Protein AF-A0A7D9H8S3-F1 (afdb_monomer)

Sequence (346 aa):
LPGAVDYIIEIYDLIRKESEGKLSDLFTSFMNLKKEDKLKVKNNVFNSENYNEGPDPILTKKIFEKIRKQNKKVKITILTYGYESKETKIELKFLSKVFSQIKLLPKHFECLLSKVRLSIKNIRIQEKLILKYMVKYGKLSRNEVINSFIGNEANLKWLDKFISDKQNSINKYRIDILKAQKKILLEQQQINLSVVELKEINRKLLIGEYKAHKAKKEMIEANLRLVISIAKKYTNRGLQFLDLIQEGNIGLMKAVDKFEYRRGYKFSTYATWWIRQAITRSIADQARTIRIPVHMIETINRLKRLSRKMLQERGIEPTPEELSNRLEISENKIRKIMKIAKEPIS

Foldseek 3Di:
DPCLLVVLLVLVVVLVVDPPRDLVQWFAAFPDDDPVRVVVVVVVVPDPDDPPPGYDPVVVVVLNVVLVVLVVVLVVCCVVPNCVDPVSVVSVVVSCVSVNRTHTDPVSVVVVVVLLVVLLVLLVVLVVVLLCLCCVQVVDDSVVCVVQCVVCLLPLCSVVVVVVVDDPRSVVCNVVNSVSSPSNNVSCVVRVHDPVVSVVVVVVVVVVVVVLVVVLVVVLVVCLVLLLVLLVVVPPLQDDSVVLSVLLSVLQSVLSVPDDCVVVDDSSVSSSVSSCVSSLVCSQQPSAPDHDDPVLVVVVVVLVVVQVVVCVVPVDGDDLVRSCVVVVHDSVVSVVSVVVPDGDDD

InterPro domains:
  IPR000943 RNA polymerase sigma-70 [PR00046] (243-256)
  IPR000943 RNA polymerase sigma-70 [PR00046] (267-275)
  IPR000943 RNA polymerase sigma-70 [PS00715] (243-256)
  IPR007624 RNA polymerase sigma-70 region 3 [PF04539] (298-346)
  IPR007627 RNA polymerase sigma-70 region 2 [PF04542] (219-289)
  IPR007631 RNA polymerase sigma factor 70, non-essential domain [PF04546] (2-184)
  IPR013324 RNA polymerase sigma factor, region 3/4-like [SSF88659] (290-346)
  IPR013325 RNA polymerase sigma factor, region 2 [SSF88946] (2-286)
  IPR014284 RNA polymerase sigma-70-like domain [TIGR02937] (215-309)
  IPR036388 Winged helix-like DNA-binding domain superfamily [G3DSA:1.10.10.10] (292-343)
  IPR050239 Sigma-70 factor family, RNA polymerase initiation factors [PTHR30603] (156-346)

Nearest PDB structures (foldseek):
  7mkd-assembly1_L  TM=9.256E-01  e=3.454E-23  Escherichia coli
  4xsy-assembly1_F  TM=9.175E-01  e=7.172E-23  Escherichia coli K-12
  7mki-assembly1_L  TM=9.445E-01  e=2.094E-22  Escherichia coli
  7mke-assembly1_L  TM=9.434E-01  e=3.945E-22  Escherichia coli
  7mkj-assembly1_L  TM=9.414E-01  e=3.408E-22  Escherichia coli

Secondary structure (DSSP, 8-state):
-TTHHHHHHHHHHHHHHSTT--GGGTEEEETT--HHHHHHHHHT---TT-TT--S-HHHHHHHHHHHHHHHHHHHHHHHHH-TTSHHHHHHHHHHHHHHTTEEE-HHHHHHHHHHHHHHHHHHHHHHHHHHIIIIIIT---HHHHHHHHTT-TT-TTHHHHHHHHS-GGGGGGHHHHHHHHHHHHHHHHHHTS-HHHHHHHHHHHHHHHHHHHHHHHHHHHHTHHHHHHHHGGGTTSSS-HHHHHHHHHHHHHHHHHH--GGG---HHHHHHHHHHHHHHHHHHHHSSSS---HHHHHHHHHHHHHHHHHHHHHSSPPPHHHHHHHHTS-HHHHHHHHHHHSPPP-

pLDDT: mean 86.97, std 13.34, range [28.11, 98.56]

Organism: NCBI:txid91844

Mean predicted aligned error: 9.15 Å

Solvent-accessible surface area (backbone atoms only — not comparable to full-atom values): 19475 Å² total; per-residue (Å²): 116,71,66,51,63,55,55,53,51,52,51,52,51,48,34,70,69,41,95,82,45,53,64,55,76,56,26,71,48,68,55,84,64,53,74,71,62,47,51,63,56,52,73,72,62,84,61,94,84,64,99,72,77,56,55,60,66,68,63,48,50,56,52,52,52,52,48,49,57,44,50,52,52,39,53,52,36,31,72,75,61,34,72,86,32,70,68,30,51,52,45,45,52,52,40,49,60,61,56,65,25,56,42,59,32,66,70,61,51,50,56,58,47,47,56,56,54,48,51,52,51,54,40,51,52,33,51,52,51,42,49,43,49,42,32,72,71,36,67,43,60,63,67,63,54,50,70,67,39,64,96,34,64,56,44,79,64,48,61,56,63,54,44,76,77,47,70,79,66,41,62,84,50,43,68,60,42,51,52,33,29,50,53,35,35,52,53,28,62,76,53,70,43,55,72,67,58,52,51,50,51,49,51,52,48,51,53,51,52,50,52,52,52,50,54,50,49,54,56,49,64,76,44,48,66,59,34,50,65,55,35,66,80,56,54,88,56,62,49,57,66,67,56,36,34,52,37,11,47,55,14,38,52,55,30,63,76,68,63,61,70,91,76,70,63,61,62,69,69,60,29,49,54,35,20,52,51,33,32,56,48,47,43,48,62,59,32,46,98,72,72,52,60,60,71,57,53,52,50,52,50,52,50,55,51,49,44,53,51,45,23,71,76,66,75,45,83,67,52,59,60,61,54,16,72,76,66,78,41,60,39,74,56,48,55,51,49,58,61,68,69,57,76,86,81,134

Structure (mmCIF, N/CA/C/O backbone):
data_AF-A0A7D9H8S3-F1
#
_entry.id   AF-A0A7D9H8S3-F1
#
loop_
_atom_site.group_PDB
_atom_site.id
_atom_site.type_symbol
_atom_site.label_atom_id
_atom_site.label_alt_id
_atom_site.label_comp_id
_atom_site.label_asym_id
_atom_site.label_entity_id
_atom_site.label_seq_id
_atom_site.pdbx_PDB_ins_code
_atom_site.Cartn_x
_atom_site.Cartn_y
_atom_site.Cartn_z
_atom_site.occupancy
_atom_site.B_iso_or_equiv
_atom_site.auth_seq_id
_atom_site.auth_comp_id
_atom_site.auth_asym_id
_atom_site.auth_atom_id
_atom_site.pdbx_PDB_model_num
ATOM 1 N N . LEU A 1 1 ? -17.947 3.102 9.541 1.00 77.69 1 LEU A N 1
ATOM 2 C CA . LEU A 1 1 ? -17.199 4.270 10.045 1.00 77.69 1 LEU A CA 1
ATOM 3 C C . LEU A 1 1 ? -18.068 5.500 9.862 1.00 77.69 1 LEU A C 1
ATOM 5 O O . LEU A 1 1 ? -18.361 5.822 8.711 1.00 77.69 1 LEU A O 1
ATOM 9 N N . PRO A 1 2 ? -18.541 6.124 10.951 1.00 76.88 2 PRO A N 1
ATOM 10 C CA . PRO A 1 2 ? -19.245 7.403 10.882 1.00 76.88 2 PRO A CA 1
ATOM 11 C C . PRO A 1 2 ? -18.399 8.466 10.169 1.00 76.88 2 PRO A C 1
ATOM 13 O O . PRO A 1 2 ? -17.171 8.406 10.200 1.00 76.88 2 PRO A O 1
ATOM 16 N N . GLY A 1 3 ? -19.047 9.377 9.443 1.00 81.56 3 GLY A N 1
ATOM 17 C CA . GLY A 1 3 ? -18.384 10.454 8.694 1.00 81.56 3 GLY A CA 1
ATOM 18 C C . GLY A 1 3 ? -17.572 10.022 7.462 1.00 81.56 3 GLY A C 1
ATOM 19 O O . GLY A 1 3 ? -17.220 10.864 6.645 1.00 81.56 3 GLY A O 1
ATOM 20 N N . ALA A 1 4 ? -17.303 8.725 7.262 1.00 87.00 4 ALA A N 1
ATOM 21 C CA . ALA A 1 4 ? -16.536 8.255 6.103 1.00 87.00 4 ALA A CA 1
ATOM 22 C C . ALA A 1 4 ? -17.262 8.504 4.774 1.00 87.00 4 ALA A C 1
ATOM 24 O O . ALA A 1 4 ? -16.646 8.878 3.781 1.00 87.00 4 ALA A O 1
ATOM 25 N N . VAL A 1 5 ? -18.581 8.302 4.768 1.00 90.31 5 VAL A N 1
ATOM 26 C CA . VAL A 1 5 ? -19.427 8.561 3.598 1.00 90.31 5 VAL A CA 1
ATOM 27 C C . VAL A 1 5 ? -19.529 10.061 3.333 1.00 90.31 5 VAL A C 1
ATOM 29 O O . VAL A 1 5 ? -19.425 10.469 2.182 1.00 90.31 5 VAL A O 1
ATOM 32 N N . ASP A 1 6 ? -19.678 10.871 4.384 1.00 90.44 6 ASP A N 1
ATOM 33 C CA . ASP A 1 6 ? -19.742 12.332 4.275 1.00 90.44 6 ASP A CA 1
ATOM 34 C C . ASP A 1 6 ? -18.457 12.904 3.674 1.00 90.44 6 ASP A C 1
ATOM 36 O O . ASP A 1 6 ? -18.526 13.600 2.671 1.00 90.44 6 ASP A O 1
ATOM 40 N N . TYR A 1 7 ? -17.293 12.488 4.179 1.00 90.88 7 TYR A N 1
ATOM 41 C CA . TYR A 1 7 ? -15.989 12.877 3.635 1.00 90.88 7 TYR A CA 1
ATOM 42 C C . TYR A 1 7 ? -15.866 12.607 2.125 1.00 90.88 7 TYR A C 1
ATOM 44 O O . TYR A 1 7 ? -15.398 13.453 1.368 1.00 90.88 7 TYR A O 1
ATOM 52 N N . ILE A 1 8 ? -16.314 11.437 1.659 1.00 92.62 8 ILE A N 1
ATOM 53 C CA . ILE A 1 8 ? -16.265 11.093 0.229 1.00 92.62 8 ILE A CA 1
ATOM 54 C C . ILE A 1 8 ? -17.285 11.893 -0.593 1.00 92.62 8 ILE A C 1
ATOM 56 O O . ILE A 1 8 ? -16.991 12.257 -1.731 1.00 92.62 8 ILE A O 1
ATOM 60 N N . ILE A 1 9 ? -18.466 12.184 -0.041 1.00 92.12 9 ILE A N 1
ATOM 61 C CA . ILE A 1 9 ? -19.466 13.050 -0.686 1.00 92.12 9 ILE A CA 1
ATOM 62 C C . ILE A 1 9 ? -18.942 14.487 -0.803 1.00 92.12 9 ILE A C 1
ATOM 64 O O . ILE A 1 9 ? -19.114 15.100 -1.852 1.00 92.12 9 ILE A O 1
ATOM 68 N N . GLU A 1 10 ? -18.296 15.007 0.240 1.00 91.44 10 GLU A N 1
ATOM 69 C CA . GLU A 1 10 ? -17.711 16.351 0.269 1.00 91.44 10 GLU A CA 1
ATOM 70 C C . GLU A 1 10 ? -16.599 16.497 -0.769 1.00 91.44 10 GLU A C 1
ATOM 72 O O . GLU A 1 10 ? -16.617 17.443 -1.551 1.00 91.44 10 GLU A O 1
ATOM 77 N N . ILE A 1 11 ? -15.680 15.528 -0.852 1.00 89.38 11 ILE A N 1
ATOM 78 C CA . ILE A 1 11 ? -14.640 15.537 -1.891 1.00 89.38 11 ILE A CA 1
ATOM 79 C C . ILE A 1 11 ? -15.256 15.459 -3.286 1.00 89.38 11 ILE A C 1
ATOM 81 O O . ILE A 1 11 ? -14.824 16.170 -4.188 1.00 89.38 11 ILE A O 1
ATOM 85 N N . TYR A 1 12 ? -16.276 14.620 -3.475 1.00 90.88 12 TYR A N 1
ATOM 86 C CA . TYR A 1 12 ? -16.983 14.557 -4.750 1.00 90.88 12 TYR A CA 1
ATOM 87 C C . TYR A 1 12 ? -17.606 15.909 -5.129 1.00 90.88 12 TYR A C 1
ATOM 89 O O . TYR A 1 12 ? -17.515 16.315 -6.285 1.00 90.88 12 TYR A O 1
ATOM 97 N N . ASP A 1 13 ? -18.202 16.622 -4.171 1.00 90.06 13 ASP A N 1
ATOM 98 C CA . ASP A 1 13 ? -18.755 17.959 -4.402 1.00 90.06 13 ASP A CA 1
ATOM 99 C C . ASP A 1 13 ? -17.680 18.996 -4.724 1.00 90.06 13 ASP A C 1
ATOM 101 O O . ASP A 1 13 ? -17.897 19.820 -5.610 1.00 90.06 13 ASP A O 1
ATOM 105 N N . LEU A 1 14 ? -16.528 18.947 -4.050 1.00 88.69 14 LEU A N 1
ATOM 106 C CA . LEU A 1 14 ? -15.390 19.822 -4.343 1.00 88.69 14 LEU A CA 1
ATOM 107 C C . LEU A 1 14 ? -14.886 19.608 -5.773 1.00 88.69 14 LEU A C 1
ATOM 109 O O . LEU A 1 14 ? -14.836 20.559 -6.546 1.00 88.69 14 LEU A O 1
ATOM 113 N N . ILE A 1 15 ? -14.659 18.351 -6.165 1.00 87.31 15 ILE A N 1
ATOM 114 C CA . ILE A 1 15 ? -14.219 17.984 -7.520 1.00 87.31 15 ILE A CA 1
ATOM 115 C C . ILE A 1 15 ? -15.214 18.458 -8.588 1.00 87.31 15 ILE A C 1
ATOM 117 O O . ILE A 1 15 ? -14.808 18.810 -9.687 1.00 87.31 15 ILE A O 1
ATOM 121 N N . ARG A 1 16 ? -16.523 18.472 -8.297 1.00 83.62 16 ARG A N 1
ATOM 122 C CA . ARG A 1 16 ? -17.529 18.979 -9.247 1.00 83.62 16 ARG A CA 1
ATOM 123 C C . ARG A 1 16 ? -17.611 20.501 -9.319 1.00 83.62 16 ARG A C 1
ATOM 125 O O . ARG A 1 16 ? -18.134 21.001 -10.311 1.00 83.62 16 ARG A O 1
ATOM 132 N N . LYS A 1 17 ? -17.210 21.209 -8.262 1.00 84.19 17 LYS A N 1
ATOM 133 C CA . LYS A 1 17 ? -17.206 22.677 -8.210 1.00 84.19 17 LYS A CA 1
ATOM 134 C C . LYS A 1 17 ? -15.948 23.261 -8.843 1.00 84.19 17 LYS A C 1
ATOM 136 O O . LYS A 1 17 ? -16.022 24.324 -9.447 1.00 84.19 17 LYS A O 1
ATOM 141 N N . GLU A 1 18 ? -14.817 22.583 -8.692 1.00 81.44 18 GLU A N 1
ATOM 142 C CA . GLU A 1 18 ? -13.555 22.974 -9.311 1.00 81.44 18 GLU A CA 1
ATOM 143 C C . GLU A 1 18 ? -13.599 22.716 -10.821 1.00 81.44 18 GLU A C 1
ATOM 145 O O . GLU A 1 18 ? -13.927 21.619 -11.268 1.00 81.44 18 GLU A O 1
ATOM 150 N N . SER A 1 19 ? -13.230 23.720 -11.620 1.00 63.47 19 SER A N 1
ATOM 151 C CA . SER A 1 19 ? -13.166 23.612 -13.084 1.00 63.47 19 SER A CA 1
ATOM 152 C C . SER A 1 19 ? -12.146 22.574 -13.568 1.00 63.47 19 SER A C 1
ATOM 154 O O . SER A 1 19 ? -12.291 22.038 -14.663 1.00 63.47 19 SER A O 1
ATOM 156 N N . GLU A 1 20 ? -11.133 22.271 -12.750 1.00 69.50 20 GLU A N 1
ATOM 157 C CA . GLU A 1 20 ? -10.049 21.328 -13.060 1.00 69.50 20 GLU A CA 1
ATOM 158 C C . GLU A 1 20 ? -10.167 19.978 -12.329 1.00 69.50 20 GLU A C 1
ATOM 160 O O . GLU A 1 20 ? -9.341 19.086 -12.541 1.00 69.50 20 GLU A O 1
ATOM 165 N N . GLY A 1 21 ? -11.184 19.796 -11.479 1.00 72.88 21 GLY A N 1
ATOM 166 C CA . GLY A 1 21 ? -11.331 18.597 -10.658 1.00 72.88 21 GLY A CA 1
ATOM 167 C C . GLY A 1 21 ? -11.584 17.341 -11.499 1.00 72.88 21 GLY A C 1
ATOM 168 O O . GLY A 1 21 ? -12.565 17.255 -12.243 1.00 72.88 21 GLY A O 1
ATOM 169 N N . LYS A 1 22 ? -10.742 16.308 -11.348 1.00 82.69 22 LYS A N 1
ATOM 170 C CA . LYS A 1 22 ? -10.915 15.031 -12.060 1.00 82.69 22 LYS A CA 1
ATOM 171 C C . LYS A 1 22 ? -11.505 13.963 -11.146 1.00 82.69 22 LYS A C 1
ATOM 173 O O . LYS A 1 22 ? -10.992 13.673 -10.071 1.00 82.69 22 LYS A O 1
ATOM 178 N N . LEU A 1 23 ? -12.546 13.268 -11.615 1.00 83.19 23 LEU A N 1
ATOM 179 C CA . LEU A 1 23 ? -13.142 12.134 -10.883 1.00 83.19 23 LEU A CA 1
ATOM 180 C C . LEU A 1 23 ? -12.134 11.003 -10.600 1.00 83.19 23 LEU A C 1
ATOM 182 O O . LEU A 1 23 ? -12.286 10.277 -9.614 1.00 83.19 23 LEU A O 1
ATOM 186 N N . SER A 1 24 ? -11.093 10.883 -11.431 1.00 82.69 24 SER A N 1
ATOM 187 C CA . SER A 1 24 ? -9.969 9.958 -11.242 1.00 82.69 24 SER A CA 1
ATOM 188 C C . SER A 1 24 ? -9.181 10.202 -9.957 1.00 82.69 24 SER A C 1
ATOM 190 O O . SER A 1 24 ? -8.523 9.281 -9.475 1.00 82.69 24 SER A O 1
ATOM 192 N N . ASP A 1 25 ? -9.256 11.407 -9.390 1.00 84.75 25 ASP A N 1
ATOM 193 C CA . ASP A 1 25 ? -8.544 11.756 -8.162 1.00 84.75 25 ASP A CA 1
ATOM 194 C C . ASP A 1 25 ? -9.227 11.146 -6.930 1.00 84.75 25 ASP A C 1
ATOM 196 O O . ASP A 1 25 ? -8.576 10.904 -5.916 1.00 84.75 25 ASP A O 1
ATOM 200 N N . LEU A 1 26 ? -10.519 10.810 -7.038 1.00 84.50 26 LEU A N 1
ATOM 201 C CA . LEU A 1 26 ? -11.313 10.229 -5.955 1.00 84.50 26 LEU A CA 1
ATOM 202 C C . LEU A 1 26 ? -11.370 8.697 -6.010 1.00 84.50 26 LEU A C 1
ATOM 204 O O . LEU A 1 26 ? -11.174 8.015 -4.996 1.00 84.50 26 LEU A O 1
ATOM 208 N N . PHE A 1 27 ? -11.670 8.127 -7.178 1.00 84.19 27 PHE A N 1
ATOM 209 C CA . PHE A 1 27 ? -11.833 6.681 -7.336 1.00 84.19 27 PHE A CA 1
ATOM 210 C C . PHE A 1 27 ? -11.470 6.203 -8.746 1.00 84.19 27 PHE A C 1
ATOM 212 O O . PHE A 1 27 ? -11.482 6.960 -9.710 1.00 84.19 27 PHE A O 1
ATOM 219 N N . THR A 1 28 ? -11.149 4.912 -8.866 1.00 79.62 28 THR A N 1
ATOM 220 C CA . THR A 1 28 ? -10.695 4.322 -10.141 1.00 79.62 28 THR A CA 1
ATOM 221 C C . THR A 1 28 ? -11.821 3.691 -10.955 1.00 79.62 28 THR A C 1
ATOM 223 O O . THR A 1 28 ? -11.791 3.716 -12.177 1.00 79.62 28 THR A O 1
ATOM 226 N N . SER A 1 29 ? -12.786 3.047 -10.296 1.00 79.44 29 SER A N 1
ATOM 227 C CA . SER A 1 29 ? -13.882 2.318 -10.950 1.00 79.44 29 SER A CA 1
ATOM 228 C C . SER A 1 29 ? -14.971 1.936 -9.943 1.00 79.44 29 SER A C 1
ATOM 230 O O . SER A 1 29 ? -14.797 2.094 -8.730 1.00 79.44 29 SER A O 1
ATOM 232 N N . PHE A 1 30 ? -16.084 1.394 -10.442 1.00 80.75 30 PHE A N 1
ATOM 233 C CA . PHE A 1 30 ? -17.122 0.790 -9.611 1.00 80.75 30 PHE A CA 1
ATOM 234 C C . PHE A 1 30 ? -17.029 -0.745 -9.616 1.00 80.75 30 PHE A C 1
ATOM 236 O O . PHE A 1 30 ? -16.923 -1.386 -10.663 1.00 80.75 30 PHE A O 1
ATOM 243 N N . MET A 1 31 ? -17.106 -1.350 -8.434 1.00 69.12 31 MET A N 1
ATOM 244 C CA . MET A 1 31 ? -17.186 -2.791 -8.224 1.00 69.12 31 MET A CA 1
ATOM 245 C C . MET A 1 31 ? -18.594 -3.299 -8.566 1.00 69.12 31 MET A C 1
ATOM 247 O O . MET A 1 31 ? -19.593 -2.715 -8.155 1.00 69.12 31 MET A O 1
ATOM 251 N N . ASN A 1 32 ? -18.676 -4.439 -9.260 1.00 57.81 32 ASN A N 1
ATOM 252 C CA . ASN A 1 32 ? -19.931 -5.150 -9.548 1.00 57.81 32 ASN A CA 1
ATOM 253 C C . ASN A 1 32 ? -21.005 -4.328 -10.288 1.00 57.81 32 ASN A C 1
ATOM 255 O O . ASN A 1 32 ? -22.185 -4.390 -9.944 1.00 57.81 32 ASN A O 1
ATOM 259 N N . LEU A 1 33 ? -20.622 -3.618 -11.352 1.00 59.47 33 LEU A N 1
ATOM 260 C CA . LEU A 1 33 ? -21.591 -3.127 -12.337 1.00 59.47 33 LEU A CA 1
ATOM 261 C C . LEU A 1 33 ? -22.403 -4.307 -12.907 1.00 59.47 33 LEU A C 1
ATOM 263 O O . LEU A 1 33 ? -21.831 -5.366 -13.211 1.00 59.47 33 LEU A O 1
ATOM 267 N N . LYS A 1 34 ? -23.730 -4.148 -13.030 1.00 56.31 34 LYS A N 1
ATOM 268 C CA . LYS A 1 34 ? -24.587 -5.144 -13.698 1.00 56.31 34 LYS A CA 1
ATOM 269 C C . LYS A 1 34 ? -24.092 -5.347 -15.141 1.00 56.31 34 LYS A C 1
ATOM 271 O O . LYS A 1 34 ? -23.438 -4.470 -15.701 1.00 56.31 34 LYS A O 1
ATOM 276 N N . LYS A 1 35 ? -24.356 -6.515 -15.750 1.00 47.09 35 LYS A N 1
ATOM 277 C CA . LYS A 1 35 ? -23.881 -6.841 -17.118 1.00 47.09 35 LYS A CA 1
ATOM 278 C C . LYS A 1 35 ? -24.259 -5.763 -18.152 1.00 47.09 35 LYS A C 1
ATOM 280 O O . LYS A 1 35 ? -23.437 -5.456 -19.006 1.00 47.09 35 LYS A O 1
ATOM 285 N N . GLU A 1 36 ? -25.436 -5.154 -18.020 1.00 45.69 36 GLU A N 1
ATOM 286 C CA . GLU A 1 36 ? -25.918 -4.055 -18.875 1.00 45.69 36 GLU A CA 1
ATOM 287 C C . GLU A 1 36 ? -25.077 -2.775 -18.734 1.00 45.69 36 GLU A C 1
ATOM 289 O O . GLU A 1 36 ? -24.678 -2.181 -19.733 1.00 45.69 36 GLU A O 1
ATOM 294 N N . ASP A 1 37 ? -24.710 -2.398 -17.506 1.00 47.00 37 ASP A N 1
ATOM 295 C CA . ASP A 1 37 ? -23.848 -1.237 -17.245 1.00 47.00 37 ASP A CA 1
ATOM 296 C C . ASP A 1 37 ? -22.410 -1.473 -17.750 1.00 47.00 37 ASP A C 1
ATOM 298 O O . ASP A 1 37 ? -21.723 -0.541 -18.159 1.00 47.00 37 ASP A O 1
ATOM 302 N N . LYS A 1 38 ? -21.949 -2.734 -17.783 1.00 49.19 38 LYS A N 1
ATOM 303 C CA . LYS A 1 38 ? -20.635 -3.107 -18.342 1.00 49.19 38 LYS A CA 1
ATOM 304 C C . LYS A 1 38 ? -20.569 -3.007 -19.867 1.00 49.19 38 LYS A C 1
ATOM 306 O O . LYS A 1 38 ? -19.488 -2.747 -20.387 1.00 49.19 38 LYS A O 1
ATOM 311 N N . LEU A 1 39 ? -21.677 -3.243 -20.574 1.00 45.16 39 LEU A N 1
ATOM 312 C CA . LEU A 1 39 ? -21.741 -3.146 -22.039 1.00 45.16 39 LEU A CA 1
ATOM 313 C C . LEU A 1 39 ? -21.609 -1.692 -22.508 1.00 45.16 39 LEU A C 1
ATOM 315 O O . LEU A 1 39 ? -20.858 -1.428 -23.441 1.00 45.16 39 LEU A O 1
ATOM 319 N N . LYS A 1 40 ? -22.226 -0.741 -21.793 1.00 46.81 40 LYS A N 1
ATOM 320 C CA . LYS A 1 40 ? -22.054 0.698 -22.063 1.00 46.81 40 LYS A CA 1
ATOM 321 C C . LYS A 1 40 ? -20.615 1.168 -21.843 1.00 46.81 40 LYS A C 1
ATOM 323 O O . LYS A 1 40 ? -20.088 1.901 -22.666 1.00 46.81 40 LYS A O 1
ATOM 328 N N . VAL A 1 41 ? -19.958 0.680 -20.787 1.00 47.22 41 VAL A N 1
ATOM 329 C CA . VAL A 1 41 ? -18.539 0.981 -20.531 1.00 47.22 41 VAL A CA 1
ATOM 330 C C . VAL A 1 41 ? -17.632 0.342 -21.588 1.00 47.22 41 VAL A C 1
ATOM 332 O O . VAL A 1 41 ? -16.688 0.977 -22.030 1.00 47.22 41 VAL A O 1
ATOM 335 N N . LYS A 1 42 ? -17.910 -0.891 -22.039 1.00 40.59 42 LYS A N 1
ATOM 336 C CA . LYS A 1 42 ? -17.096 -1.575 -23.062 1.00 40.59 42 LYS A CA 1
ATOM 337 C C . LYS A 1 42 ? -17.151 -0.919 -24.442 1.00 40.59 42 LYS A C 1
ATOM 339 O O . LYS A 1 42 ? -16.137 -0.944 -25.131 1.00 40.59 42 LYS A O 1
ATOM 344 N N . ASN A 1 43 ? -18.286 -0.344 -24.836 1.00 37.28 43 ASN A N 1
ATOM 345 C CA . ASN A 1 43 ? -18.421 0.280 -26.156 1.00 37.28 43 ASN A CA 1
ATOM 346 C C . ASN A 1 43 ? -17.568 1.553 -26.313 1.00 37.28 43 ASN A C 1
ATOM 348 O O . ASN A 1 43 ? -17.234 1.902 -27.437 1.00 37.28 43 ASN A O 1
ATOM 352 N N . ASN A 1 44 ? -17.128 2.171 -25.210 1.00 39.16 44 ASN A N 1
ATOM 353 C CA . ASN A 1 44 ? -16.175 3.288 -25.232 1.00 39.16 44 ASN A CA 1
ATOM 354 C C . ASN A 1 44 ? -14.698 2.842 -25.144 1.00 39.16 44 ASN A C 1
ATOM 356 O O . ASN A 1 44 ? -13.803 3.664 -25.264 1.00 39.16 44 ASN A O 1
ATOM 360 N N . VAL A 1 45 ? -14.411 1.549 -24.938 1.00 38.72 45 VAL A N 1
ATOM 361 C CA . VAL A 1 45 ? -13.047 1.040 -24.651 1.00 38.72 45 VAL A CA 1
ATOM 362 C C . VAL A 1 45 ? -12.283 0.616 -25.919 1.00 38.72 45 VAL A C 1
ATOM 364 O O . VAL A 1 45 ? -11.097 0.295 -25.853 1.00 38.72 45 VAL A O 1
ATOM 367 N N . PHE A 1 46 ? -12.916 0.653 -27.094 1.00 29.42 46 PHE A N 1
ATOM 368 C CA . PHE A 1 46 ? -12.247 0.418 -28.378 1.00 29.42 46 PHE A CA 1
ATOM 369 C C . PHE A 1 46 ? -11.604 1.702 -28.914 1.00 29.42 46 PHE A C 1
ATOM 371 O O . PHE A 1 46 ? -11.993 2.201 -29.957 1.00 29.42 46 PHE A O 1
ATOM 378 N N . ASN A 1 47 ? -10.620 2.238 -28.194 1.00 28.58 47 ASN A N 1
ATOM 379 C CA . ASN A 1 47 ? -9.534 3.014 -28.789 1.00 28.58 47 ASN A CA 1
ATOM 380 C C . ASN A 1 47 ? -8.311 2.923 -27.874 1.00 28.58 47 ASN A C 1
ATOM 382 O O . ASN A 1 47 ? -8.213 3.525 -26.804 1.00 28.58 47 ASN A O 1
ATOM 386 N N . SER A 1 48 ? -7.384 2.071 -28.295 1.00 42.91 48 SER A N 1
ATOM 387 C CA . SER A 1 48 ? -6.063 1.909 -27.715 1.00 42.91 48 SER A CA 1
ATOM 388 C C . SER A 1 48 ? -5.251 3.183 -27.933 1.00 42.91 48 SER A C 1
ATOM 390 O O . SER A 1 48 ? -4.751 3.364 -29.032 1.00 42.91 48 SER A O 1
ATOM 392 N N . GLU A 1 49 ? -5.148 4.035 -26.904 1.00 32.59 49 GLU A N 1
ATOM 393 C CA . GLU A 1 49 ? -3.956 4.857 -26.586 1.00 32.59 49 GLU A CA 1
ATOM 394 C C . GLU A 1 49 ? -4.118 5.768 -25.351 1.00 32.59 49 GLU A C 1
ATOM 396 O O . GLU A 1 49 ? -3.117 6.227 -24.808 1.00 32.59 49 GLU A O 1
ATOM 401 N N . ASN A 1 50 ? -5.321 5.935 -24.787 1.00 28.11 50 ASN A N 1
ATOM 402 C CA . ASN A 1 50 ? -5.530 6.787 -23.608 1.00 28.11 50 ASN A CA 1
ATOM 403 C C . ASN A 1 50 ? -6.026 6.004 -22.381 1.00 28.11 50 ASN A C 1
ATOM 405 O O . ASN A 1 50 ? -7.220 5.846 -22.158 1.00 28.11 50 ASN A O 1
ATOM 409 N N . TYR A 1 51 ? -5.114 5.603 -21.490 1.00 36.31 51 TYR A N 1
ATOM 410 C 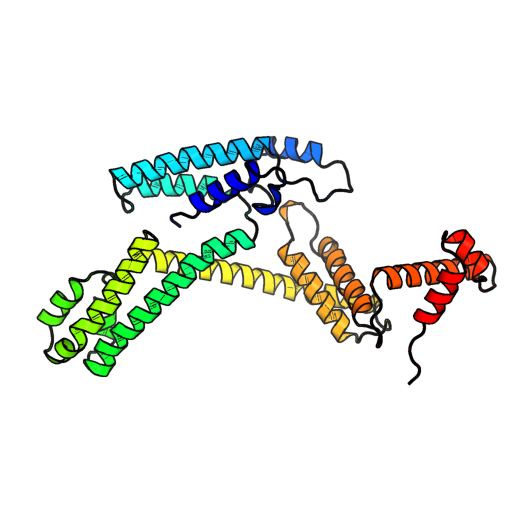CA . TYR A 1 51 ? -5.437 5.127 -20.127 1.00 36.31 51 TYR A CA 1
ATOM 411 C C . TYR A 1 51 ? -5.952 6.252 -19.189 1.00 36.31 51 TYR A C 1
ATOM 413 O O . TYR A 1 51 ? -5.792 6.165 -17.973 1.00 36.31 51 TYR A O 1
ATOM 421 N N . ASN A 1 52 ? -6.555 7.310 -19.745 1.00 37.66 52 ASN A N 1
ATOM 422 C CA . ASN A 1 52 ? -6.961 8.536 -19.048 1.00 37.66 52 ASN A CA 1
ATOM 423 C C . ASN A 1 52 ? -8.463 8.850 -19.157 1.00 37.66 52 ASN A C 1
ATOM 425 O O . ASN A 1 52 ? -8.877 9.953 -18.807 1.00 37.66 52 ASN A O 1
ATOM 429 N N . GLU A 1 53 ? -9.302 7.909 -19.586 1.00 48.06 53 GLU A N 1
ATOM 430 C CA . GLU A 1 53 ? -10.747 8.080 -19.428 1.00 48.06 53 GLU A CA 1
ATOM 431 C C . GLU A 1 53 ? -11.141 7.679 -18.005 1.00 48.06 53 GLU A C 1
ATOM 433 O O . GLU A 1 53 ? -11.189 6.503 -17.635 1.00 48.06 53 GLU A O 1
ATOM 438 N N . GLY A 1 54 ? -11.325 8.697 -17.163 1.00 59.56 54 GLY A N 1
ATOM 439 C CA . GLY A 1 54 ? -11.812 8.545 -15.798 1.00 59.56 54 GLY A CA 1
ATOM 440 C C . GLY A 1 54 ? -13.225 7.943 -15.730 1.00 59.56 54 GLY A C 1
ATOM 441 O O . GLY A 1 54 ? -13.840 7.624 -16.746 1.00 59.56 54 GLY A O 1
ATOM 442 N N . PRO A 1 55 ? -13.774 7.773 -14.519 1.00 70.62 55 PRO A N 1
ATOM 443 C CA . PRO A 1 55 ? -15.107 7.205 -14.333 1.00 70.62 55 PRO A CA 1
ATOM 444 C C . PRO A 1 55 ? -16.189 7.969 -15.112 1.00 70.62 55 PRO A C 1
ATOM 446 O O . PRO A 1 55 ? -16.215 9.197 -15.054 1.00 70.62 55 PRO A O 1
ATOM 449 N N . ASP A 1 56 ? -17.121 7.253 -15.761 1.00 78.00 56 ASP A N 1
ATOM 450 C CA . ASP A 1 56 ? -18.247 7.856 -16.498 1.00 78.00 56 ASP A CA 1
ATOM 451 C C . ASP A 1 56 ? -19.005 8.871 -15.607 1.00 78.00 56 ASP A C 1
ATOM 453 O O . ASP A 1 56 ? -19.591 8.472 -14.585 1.00 78.00 56 ASP A O 1
ATOM 457 N N . PRO A 1 57 ? -19.018 10.174 -15.958 1.00 80.25 57 PRO A N 1
ATOM 458 C CA . PRO A 1 57 ? -19.625 11.222 -15.141 1.00 80.25 57 PRO A CA 1
ATOM 459 C C . PRO A 1 57 ? -21.125 11.036 -14.881 1.00 80.25 57 PRO A C 1
ATOM 461 O O . PRO A 1 57 ? -21.608 11.405 -13.802 1.00 80.25 57 PRO A O 1
ATOM 464 N N . ILE A 1 58 ? -21.872 10.467 -15.836 1.00 83.56 58 ILE A N 1
ATOM 465 C CA . ILE A 1 58 ? -23.333 10.309 -15.743 1.00 83.56 58 ILE A CA 1
ATOM 466 C C . ILE A 1 58 ? -23.664 9.194 -14.753 1.00 83.56 58 ILE A C 1
ATOM 468 O O . ILE A 1 58 ? -24.427 9.389 -13.799 1.00 83.56 58 ILE A O 1
ATOM 472 N N . LEU A 1 59 ? -23.040 8.030 -14.944 1.00 83.44 59 LEU A N 1
ATOM 473 C CA . LEU A 1 59 ? -23.178 6.894 -14.040 1.00 83.44 59 LEU A CA 1
ATOM 474 C C . LEU A 1 59 ? -22.716 7.255 -12.623 1.00 83.44 59 LEU A C 1
ATOM 476 O O . LEU A 1 59 ? -23.394 6.934 -11.643 1.00 83.44 59 LEU A O 1
ATOM 480 N N . THR A 1 60 ? -21.601 7.980 -12.519 1.00 85.50 60 THR A N 1
ATOM 481 C CA . THR A 1 60 ? -21.057 8.452 -11.243 1.00 85.50 60 THR A CA 1
ATOM 482 C C . THR A 1 60 ? -22.066 9.323 -10.504 1.00 85.50 60 THR A C 1
ATOM 484 O O . THR A 1 60 ? -22.358 9.056 -9.338 1.00 85.50 60 THR A O 1
ATOM 487 N N . LYS A 1 61 ? -22.670 10.310 -11.179 1.00 87.62 61 LYS A N 1
ATOM 488 C CA . LYS A 1 61 ? -23.700 11.172 -10.578 1.00 87.62 61 LYS A CA 1
ATOM 489 C C . LYS A 1 61 ? -24.860 10.352 -10.005 1.00 87.62 61 LYS A C 1
ATOM 491 O O . LYS A 1 61 ? -25.220 10.534 -8.844 1.00 87.62 61 LYS A O 1
ATOM 496 N N . LYS A 1 62 ? -25.378 9.384 -10.768 1.00 88.88 62 LYS A N 1
ATOM 497 C CA . LYS A 1 62 ? -26.485 8.510 -10.339 1.00 88.88 62 LYS A CA 1
ATOM 498 C C . LYS A 1 62 ? -26.144 7.696 -9.083 1.00 88.88 62 LYS A C 1
ATOM 500 O O . LYS A 1 62 ? -26.976 7.556 -8.183 1.00 88.88 62 LYS A O 1
ATOM 505 N N . ILE A 1 63 ? -24.928 7.154 -9.004 1.00 88.00 63 ILE A N 1
ATOM 506 C CA . ILE A 1 63 ? -24.474 6.372 -7.844 1.00 88.00 63 ILE A CA 1
ATOM 507 C C . ILE A 1 63 ? -24.310 7.274 -6.616 1.00 88.00 63 ILE A C 1
ATOM 509 O O . ILE A 1 63 ? -24.816 6.939 -5.543 1.00 88.00 63 ILE A O 1
ATOM 513 N N . PHE A 1 64 ? -23.668 8.434 -6.763 1.00 90.44 64 PHE A N 1
ATOM 514 C CA . PHE A 1 64 ? -23.484 9.378 -5.660 1.00 90.44 64 PHE A CA 1
ATOM 515 C C . PHE A 1 64 ? -24.815 9.946 -5.151 1.00 90.44 64 PHE A C 1
ATOM 517 O O . PHE A 1 64 ? -24.997 10.073 -3.942 1.00 90.44 64 PHE A O 1
ATOM 524 N N . GLU A 1 65 ? -25.797 10.196 -6.020 1.00 91.69 65 GLU A N 1
ATOM 525 C CA . GLU A 1 65 ? -27.155 10.568 -5.603 1.00 91.69 65 GLU A CA 1
ATOM 526 C C . GLU A 1 65 ? -27.836 9.466 -4.785 1.00 91.69 65 GLU A C 1
ATOM 528 O O . GLU A 1 65 ? -28.468 9.746 -3.762 1.00 91.69 65 GLU A O 1
ATOM 533 N N . LYS A 1 66 ? -27.676 8.199 -5.186 1.00 91.75 66 LYS A N 1
ATOM 534 C CA . LYS A 1 66 ? -28.182 7.057 -4.414 1.00 91.75 66 LYS A CA 1
ATOM 535 C C . LYS A 1 66 ? -27.530 6.986 -3.032 1.00 91.75 66 LYS A C 1
ATOM 537 O O . LYS A 1 66 ? -28.233 6.786 -2.042 1.00 91.75 66 LYS A O 1
ATOM 542 N N . ILE A 1 67 ? -26.213 7.189 -2.957 1.00 92.94 67 ILE A N 1
ATOM 543 C CA . ILE A 1 67 ? -25.472 7.233 -1.688 1.00 92.94 67 ILE A CA 1
ATOM 544 C C . ILE A 1 67 ? -25.972 8.390 -0.822 1.00 92.94 67 ILE A C 1
ATOM 546 O O . ILE A 1 67 ? -26.259 8.169 0.349 1.00 92.94 67 ILE A O 1
ATOM 550 N N . ARG A 1 68 ? -26.163 9.592 -1.382 1.00 93.62 68 ARG A N 1
ATOM 551 C CA . ARG A 1 68 ? -26.712 10.748 -0.651 1.00 93.62 68 ARG A CA 1
ATOM 552 C C . ARG A 1 68 ? -28.084 10.456 -0.067 1.00 93.62 68 ARG A C 1
ATOM 554 O O . ARG A 1 68 ? -28.299 10.707 1.115 1.00 93.62 68 ARG A O 1
ATOM 561 N N . LYS A 1 69 ? -29.008 9.926 -0.876 1.00 93.88 69 LYS A N 1
ATOM 562 C CA . LYS A 1 69 ? -30.365 9.579 -0.424 1.00 93.88 69 LYS A CA 1
ATOM 563 C C . LYS A 1 69 ? -30.311 8.593 0.741 1.00 93.88 69 LYS A C 1
ATOM 565 O O . LYS A 1 69 ? -30.963 8.818 1.756 1.00 93.88 69 LYS A O 1
ATOM 570 N N . GLN A 1 70 ? -29.488 7.553 0.625 1.00 93.25 70 GLN A N 1
ATOM 571 C CA . GLN A 1 70 ? -29.330 6.558 1.681 1.00 93.25 70 GLN A CA 1
ATOM 572 C C . GLN A 1 70 ? -28.651 7.134 2.936 1.00 93.25 70 GLN A C 1
ATOM 574 O O . GLN A 1 70 ? -29.080 6.856 4.049 1.00 93.25 70 GLN A O 1
ATOM 579 N N . ASN A 1 71 ? -27.634 7.982 2.773 1.00 93.38 71 ASN A N 1
ATOM 580 C CA . ASN A 1 71 ? -26.931 8.621 3.884 1.00 93.38 71 ASN A CA 1
ATOM 581 C C . ASN A 1 71 ? -27.848 9.582 4.661 1.00 93.38 71 ASN A C 1
ATOM 583 O O . ASN A 1 71 ? -27.811 9.612 5.886 1.00 93.38 71 ASN A O 1
ATOM 587 N N . LYS A 1 72 ? -28.737 10.314 3.971 1.00 93.06 72 LYS A N 1
ATOM 588 C CA . LYS A 1 72 ? -29.767 11.142 4.623 1.00 93.06 72 LYS A CA 1
ATOM 589 C C . LYS A 1 72 ? -30.718 10.302 5.479 1.00 93.06 72 LYS A C 1
ATOM 591 O O . LYS A 1 72 ? -30.967 10.676 6.619 1.00 93.06 72 LYS A O 1
ATOM 596 N N . LYS A 1 73 ? -31.197 9.161 4.964 1.00 92.12 73 LYS A N 1
ATOM 597 C CA . LYS A 1 73 ? -32.041 8.229 5.736 1.00 92.12 73 LYS A CA 1
ATOM 598 C C . LYS A 1 73 ? -31.335 7.748 6.999 1.00 92.12 73 LYS A C 1
ATOM 600 O O . LYS A 1 73 ? -31.905 7.851 8.075 1.00 92.12 73 LYS A O 1
ATOM 605 N N . VAL A 1 74 ? -30.076 7.324 6.871 1.00 90.19 74 VAL A N 1
ATOM 606 C CA . VAL A 1 74 ? -29.252 6.889 8.008 1.00 90.19 74 VAL A CA 1
ATOM 607 C C . VAL A 1 74 ? -29.094 7.997 9.055 1.00 90.19 74 VAL A C 1
ATOM 609 O O . VAL A 1 74 ? -29.208 7.728 10.247 1.00 90.19 74 VAL A O 1
ATOM 612 N N . LYS A 1 75 ? -28.863 9.250 8.642 1.00 89.88 75 LYS A N 1
ATOM 613 C CA . LYS A 1 75 ? -28.773 10.382 9.580 1.00 89.88 75 LYS A CA 1
ATOM 614 C C . LYS A 1 75 ? -30.083 10.604 10.336 1.00 89.88 75 LYS A C 1
ATOM 616 O O . LYS A 1 75 ? -30.046 10.778 11.547 1.00 89.88 75 LYS A O 1
ATOM 621 N N . ILE A 1 76 ? -31.222 10.548 9.643 1.00 91.06 76 ILE A N 1
ATOM 622 C CA . ILE A 1 76 ? -32.547 10.677 10.268 1.00 91.06 76 ILE A CA 1
ATOM 623 C C . ILE A 1 76 ? -32.775 9.543 11.274 1.00 91.06 76 ILE A C 1
ATOM 625 O O . ILE A 1 76 ? -33.138 9.816 12.411 1.00 91.06 76 ILE A O 1
ATOM 629 N N . THR A 1 77 ? -32.487 8.291 10.909 1.00 89.69 77 THR A N 1
ATOM 630 C CA . THR A 1 77 ? -32.698 7.143 11.807 1.00 89.69 77 THR A CA 1
ATOM 631 C C . THR A 1 77 ? -31.783 7.167 13.030 1.00 89.69 77 THR A C 1
ATOM 633 O O . THR A 1 77 ? -32.203 6.778 14.116 1.00 89.69 77 THR A O 1
ATOM 636 N N . ILE A 1 78 ? -30.549 7.667 12.882 1.00 87.62 78 ILE A N 1
ATOM 637 C CA . ILE A 1 78 ? -29.638 7.882 14.015 1.00 87.62 78 ILE A CA 1
ATOM 638 C C . ILE A 1 78 ? -30.213 8.928 14.974 1.00 87.62 78 ILE A C 1
ATOM 640 O O . ILE A 1 78 ? -30.129 8.736 16.184 1.00 87.62 78 ILE A O 1
ATOM 644 N N . LEU A 1 79 ? -30.798 10.012 14.455 1.00 88.00 79 LEU A N 1
ATOM 645 C CA . LEU A 1 79 ? -31.411 11.054 15.282 1.00 88.00 79 LEU A CA 1
ATOM 646 C C . LEU A 1 79 ? -32.674 10.556 16.000 1.00 88.00 79 LEU A C 1
ATOM 648 O O . LEU A 1 79 ? -32.900 10.947 17.139 1.00 88.00 79 LEU A O 1
ATOM 652 N N . THR A 1 80 ? -33.479 9.695 15.369 1.00 89.25 80 THR A N 1
ATOM 653 C CA . THR A 1 80 ? -34.747 9.218 15.950 1.00 89.25 80 THR A CA 1
ATOM 654 C C . THR A 1 80 ? -34.580 8.045 16.916 1.00 89.25 80 THR A C 1
ATOM 656 O O . THR A 1 80 ? -35.233 8.020 17.952 1.00 89.25 80 THR A O 1
ATOM 659 N N . TYR A 1 81 ? -33.729 7.067 16.593 1.00 86.81 81 TYR A N 1
ATOM 660 C CA . TYR A 1 81 ? -33.611 5.805 17.344 1.00 86.81 81 TYR A CA 1
ATOM 661 C C . TYR A 1 81 ? -32.243 5.613 18.009 1.00 86.81 81 TYR A C 1
ATOM 663 O O . TYR A 1 81 ? -32.009 4.608 18.679 1.00 86.81 81 TYR A O 1
ATOM 671 N N . GLY A 1 82 ? -31.304 6.535 17.801 1.00 82.69 82 GLY A N 1
ATOM 672 C CA . GLY A 1 82 ? -29.921 6.376 18.234 1.00 82.69 82 GLY A CA 1
ATOM 673 C C . GLY A 1 82 ? -29.114 5.431 17.338 1.00 82.69 82 GLY A C 1
ATOM 674 O O . GLY A 1 82 ? -29.634 4.723 16.466 1.00 82.69 82 GLY A O 1
ATOM 675 N N . TYR A 1 83 ? -27.799 5.428 17.559 1.00 78.12 83 TYR A N 1
ATOM 676 C CA . TYR A 1 83 ? -26.840 4.675 16.746 1.00 78.12 83 TYR A CA 1
ATOM 677 C C . TYR A 1 83 ? -26.945 3.152 16.935 1.00 78.12 83 TYR A C 1
ATOM 679 O O . TYR A 1 83 ? -26.782 2.385 15.986 1.00 78.12 83 TYR A O 1
ATOM 687 N N . GLU A 1 84 ? -27.238 2.705 18.158 1.00 77.19 84 GLU A N 1
ATOM 688 C CA . GLU A 1 84 ? -27.187 1.286 18.534 1.00 77.19 84 GLU A CA 1
ATOM 689 C C . GLU A 1 84 ? -28.457 0.490 18.183 1.00 77.19 84 GLU A C 1
ATOM 691 O O . GLU A 1 84 ? -28.443 -0.747 18.270 1.00 77.19 84 GLU A O 1
ATOM 696 N N . SER A 1 85 ? -29.522 1.175 17.747 1.00 87.81 85 SER A N 1
ATOM 697 C CA . SER A 1 85 ? -30.815 0.580 17.388 1.00 87.81 85 SER A CA 1
ATOM 698 C C . SER A 1 85 ? -30.723 -0.404 16.216 1.00 87.81 85 SER A C 1
ATOM 700 O O . SER A 1 85 ? -29.825 -0.348 15.364 1.00 87.81 85 SER A O 1
ATOM 702 N N . LYS A 1 86 ? -31.662 -1.357 16.172 1.00 88.75 86 LYS A N 1
ATOM 703 C CA . LYS A 1 86 ? -31.695 -2.402 15.135 1.00 88.75 86 LYS A CA 1
ATOM 704 C C . LYS A 1 86 ? -31.990 -1.791 13.763 1.00 88.75 86 LYS A C 1
ATOM 706 O O . LYS A 1 86 ? -31.361 -2.173 12.776 1.00 88.75 86 LYS A O 1
ATOM 711 N N . GLU A 1 87 ? -32.879 -0.810 13.729 1.00 89.31 87 GLU A N 1
ATOM 712 C CA . GLU A 1 87 ? -33.319 -0.041 12.568 1.00 89.31 87 GLU A CA 1
ATOM 713 C C . GLU A 1 87 ? -32.132 0.700 11.940 1.00 89.31 87 GLU A C 1
ATOM 715 O O . GLU A 1 87 ? -31.831 0.516 10.757 1.00 89.31 87 GLU A O 1
ATOM 720 N N . THR A 1 88 ? -31.365 1.439 12.751 1.00 87.75 88 THR A N 1
ATOM 721 C CA . THR A 1 88 ? -30.153 2.133 12.292 1.00 87.75 88 THR A CA 1
ATOM 722 C C . THR A 1 88 ? -29.112 1.154 11.748 1.00 87.75 88 THR A C 1
ATOM 724 O O . THR A 1 88 ? -28.511 1.403 10.700 1.00 87.75 88 THR A O 1
ATOM 727 N N . LYS A 1 89 ? -28.916 -0.005 12.393 1.00 87.38 89 LYS A N 1
ATOM 728 C CA . LYS A 1 89 ? -27.981 -1.039 11.911 1.00 87.38 89 LYS A CA 1
ATOM 729 C C . LYS A 1 89 ? -28.386 -1.617 10.550 1.00 87.38 89 LYS A C 1
ATOM 731 O O . LYS A 1 89 ? -27.503 -1.947 9.752 1.00 87.38 89 LYS A O 1
ATOM 736 N N . ILE A 1 90 ? -29.682 -1.740 10.260 1.00 90.56 90 ILE A N 1
ATOM 737 C CA . ILE A 1 90 ? -30.188 -2.192 8.954 1.00 90.56 90 ILE A CA 1
ATOM 738 C C . ILE A 1 90 ? -29.883 -1.146 7.875 1.00 90.56 90 ILE A C 1
ATOM 740 O O . ILE A 1 90 ? -29.267 -1.470 6.856 1.00 90.56 90 ILE A O 1
ATOM 744 N N . GLU A 1 91 ? -30.224 0.118 8.120 1.00 91.12 91 GLU A N 1
ATOM 745 C CA . GLU A 1 91 ? -29.977 1.207 7.167 1.00 91.12 91 GLU A CA 1
ATOM 746 C C . GLU A 1 91 ? -28.474 1.442 6.929 1.00 91.12 91 GLU A C 1
ATOM 748 O O . GLU A 1 91 ? -28.046 1.666 5.790 1.00 91.12 91 GLU A O 1
ATOM 753 N N . LEU A 1 92 ? -27.642 1.288 7.967 1.00 88.44 92 LEU A N 1
ATOM 754 C CA . LEU A 1 92 ? -26.179 1.309 7.860 1.00 88.44 92 LEU A CA 1
ATOM 755 C C . LEU A 1 92 ? -25.638 0.166 6.992 1.00 88.44 92 LEU A C 1
ATOM 757 O O . LEU A 1 92 ? -24.706 0.385 6.213 1.00 88.44 92 LEU A O 1
ATOM 761 N N . LYS A 1 93 ? -26.212 -1.043 7.072 1.00 90.00 93 LYS A N 1
ATOM 762 C CA . LYS A 1 93 ? -25.839 -2.161 6.184 1.00 90.00 93 LYS A CA 1
ATOM 763 C C . LYS A 1 93 ? -26.179 -1.850 4.727 1.00 90.00 93 LYS A C 1
ATOM 765 O O . LYS A 1 93 ? -25.359 -2.117 3.846 1.00 90.00 93 LYS A O 1
ATOM 770 N N . PHE A 1 94 ? -27.342 -1.255 4.458 1.00 90.81 94 PHE A N 1
ATOM 771 C CA . PHE A 1 94 ? -27.701 -0.825 3.105 1.00 90.81 94 PHE A CA 1
ATOM 772 C C . PHE A 1 94 ? -26.759 0.260 2.583 1.00 90.81 94 PHE A C 1
ATOM 774 O O . PHE A 1 94 ? -26.255 0.138 1.463 1.00 90.81 94 PHE A O 1
ATOM 781 N N . LEU A 1 95 ? -26.452 1.270 3.402 1.00 92.00 95 LEU A N 1
ATOM 782 C CA . LEU A 1 95 ? -25.488 2.310 3.051 1.00 92.00 95 LEU A CA 1
ATOM 783 C C . LEU A 1 95 ? -24.108 1.715 2.758 1.00 92.00 95 LEU A C 1
ATOM 785 O O . LEU A 1 95 ? -23.517 2.026 1.726 1.00 92.00 95 LEU A O 1
ATOM 789 N N . SER A 1 96 ? -23.630 0.805 3.611 1.00 89.69 96 SER A N 1
ATOM 790 C CA . SER A 1 96 ? -22.365 0.092 3.417 1.00 89.69 96 SER A CA 1
ATOM 791 C C . SER A 1 96 ? -22.342 -0.673 2.094 1.00 89.69 96 SER A C 1
ATOM 793 O O . SER A 1 96 ? -21.357 -0.585 1.363 1.00 89.69 96 SER A O 1
ATOM 795 N N . LYS A 1 97 ? -23.435 -1.357 1.732 1.00 89.62 97 LYS A N 1
ATOM 796 C CA . LYS A 1 97 ? -23.538 -2.092 0.465 1.00 89.62 97 LYS A CA 1
ATOM 797 C C . LYS A 1 97 ? -23.428 -1.165 -0.744 1.00 89.62 97 LYS A C 1
ATOM 799 O O . LYS A 1 97 ? -22.680 -1.480 -1.665 1.00 89.62 97 LYS A O 1
ATOM 804 N N . VAL A 1 98 ? -24.128 -0.029 -0.747 1.00 89.38 98 VAL A N 1
ATOM 805 C CA . VAL A 1 98 ? -24.050 0.937 -1.859 1.00 89.38 98 VAL A CA 1
ATOM 806 C C . VAL A 1 98 ? -22.669 1.596 -1.909 1.00 89.38 98 VAL A C 1
ATOM 808 O O . VAL A 1 98 ? -22.070 1.679 -2.974 1.00 89.38 98 VAL A O 1
ATOM 811 N N . PHE A 1 99 ? -22.125 1.997 -0.761 1.00 90.38 99 PHE A N 1
ATOM 812 C CA . PHE A 1 99 ? -20.818 2.649 -0.674 1.00 90.38 99 PHE A CA 1
ATOM 813 C C . PHE A 1 99 ? -19.660 1.720 -1.075 1.00 90.38 99 PHE A C 1
ATOM 815 O O . PHE A 1 99 ? -18.728 2.150 -1.748 1.00 90.38 99 PHE A O 1
ATOM 822 N N . SER A 1 100 ? -19.748 0.423 -0.751 1.00 87.56 100 SER A N 1
ATOM 823 C CA . SER A 1 100 ? -18.736 -0.590 -1.106 1.00 87.56 100 SER A CA 1
ATOM 824 C C . SER A 1 100 ? -18.552 -0.802 -2.613 1.00 87.56 100 SER A C 1
ATOM 826 O O . SER A 1 100 ? -17.595 -1.448 -3.038 1.00 87.56 100 SER A O 1
ATOM 828 N N . GLN A 1 101 ? -19.456 -0.259 -3.432 1.00 86.88 101 GLN A N 1
ATOM 829 C CA . GLN A 1 101 ? -19.334 -0.297 -4.884 1.00 86.88 101 GLN A CA 1
ATOM 830 C C . GLN A 1 101 ? -18.233 0.637 -5.392 1.00 86.88 101 GLN A C 1
ATOM 832 O O . GLN A 1 101 ? -17.799 0.473 -6.522 1.00 86.88 101 GLN A O 1
ATOM 837 N N . ILE A 1 102 ? -17.754 1.600 -4.603 1.00 87.62 102 ILE A N 1
ATOM 838 C CA . ILE A 1 102 ? -16.741 2.562 -5.047 1.00 87.62 102 ILE A CA 1
ATOM 839 C C . ILE A 1 102 ? -15.335 2.020 -4.765 1.00 87.62 102 ILE A C 1
ATOM 841 O O . ILE A 1 102 ? -14.966 1.799 -3.611 1.00 87.62 102 ILE A O 1
ATOM 845 N N . LYS A 1 103 ? -14.511 1.856 -5.808 1.00 86.94 103 LYS A N 1
ATOM 846 C CA . LYS A 1 103 ? -13.083 1.521 -5.672 1.00 86.94 103 LYS A CA 1
ATOM 847 C C . LYS A 1 103 ? -12.265 2.801 -5.475 1.00 86.94 103 LYS A C 1
ATOM 849 O O . LYS A 1 103 ? -11.669 3.320 -6.425 1.00 86.94 103 LYS A O 1
ATOM 854 N N . LEU A 1 104 ? -12.289 3.312 -4.243 1.00 88.94 104 LEU A N 1
ATOM 855 C CA . LEU A 1 104 ? -11.567 4.518 -3.819 1.00 88.94 104 LEU A CA 1
ATOM 856 C C . LEU A 1 104 ? -10.067 4.432 -4.123 1.00 88.94 104 LEU A C 1
ATOM 858 O O . LEU A 1 104 ? -9.476 3.348 -4.094 1.00 88.94 104 LEU A O 1
ATOM 862 N N . LEU A 1 105 ? -9.443 5.585 -4.373 1.00 87.12 105 LEU A N 1
ATOM 863 C CA . LEU A 1 105 ? -7.986 5.661 -4.442 1.00 87.12 105 LEU A CA 1
ATOM 864 C C . LEU A 1 105 ? -7.361 5.365 -3.063 1.00 87.12 105 LEU A C 1
ATOM 866 O O . LEU A 1 105 ? -7.931 5.757 -2.037 1.00 87.12 105 LEU A O 1
ATOM 870 N N . PRO A 1 106 ? -6.161 4.747 -3.016 1.00 87.06 106 PRO A N 1
ATOM 871 C CA . PRO A 1 106 ? -5.487 4.411 -1.760 1.00 87.06 106 PRO A CA 1
ATOM 872 C C . PRO A 1 106 ? -5.344 5.597 -0.802 1.00 87.06 106 PRO A C 1
ATOM 874 O O . PRO A 1 106 ? -5.544 5.435 0.394 1.00 87.06 106 PRO A O 1
ATOM 877 N N . LYS A 1 107 ? -5.087 6.806 -1.321 1.00 88.75 107 LYS A N 1
ATOM 878 C CA . LYS A 1 107 ? -4.969 8.038 -0.523 1.00 88.75 107 LYS A CA 1
ATOM 879 C C . LYS A 1 107 ? -6.212 8.304 0.334 1.00 88.75 107 LYS A C 1
ATOM 881 O O . LYS A 1 107 ? -6.093 8.573 1.528 1.00 88.75 107 LYS A O 1
ATOM 886 N N . HIS A 1 108 ? -7.401 8.212 -0.258 1.00 89.81 108 HIS A N 1
ATOM 887 C CA . HIS A 1 108 ? -8.657 8.441 0.459 1.00 89.81 108 HIS A CA 1
ATOM 888 C C . HIS A 1 108 ? -8.984 7.293 1.407 1.00 89.81 108 HIS A C 1
ATOM 890 O O . HIS A 1 108 ? -9.458 7.530 2.515 1.00 89.81 108 HIS A O 1
ATOM 896 N N . PHE A 1 109 ? -8.686 6.058 1.001 1.00 86.56 109 PHE A N 1
ATOM 897 C CA . PHE A 1 109 ? -8.857 4.897 1.865 1.00 86.56 109 PHE A CA 1
ATOM 898 C C . PHE A 1 109 ? -7.980 5.003 3.124 1.00 86.56 109 PHE A C 1
ATOM 900 O O . PHE A 1 109 ? -8.503 4.927 4.233 1.00 86.56 109 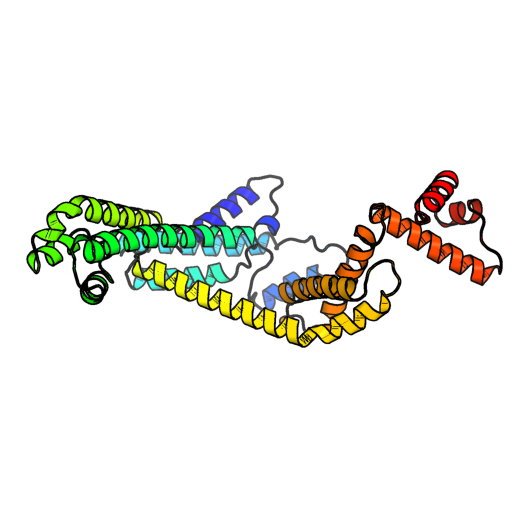PHE A O 1
ATOM 907 N N . GLU A 1 110 ? -6.685 5.297 2.981 1.00 87.38 110 GLU A N 1
ATOM 908 C CA . GLU A 1 110 ? -5.766 5.483 4.113 1.00 87.38 110 GLU A CA 1
ATOM 909 C C . GLU A 1 110 ? -6.158 6.668 5.004 1.00 87.38 110 GLU A C 1
ATOM 911 O O . GLU A 1 110 ? -6.032 6.571 6.220 1.00 87.38 110 GLU A O 1
ATOM 916 N N . CYS A 1 111 ? -6.690 7.762 4.446 1.00 88.44 111 CYS A N 1
ATOM 917 C CA . CYS A 1 111 ? -7.201 8.882 5.246 1.00 88.44 111 CYS A CA 1
ATOM 918 C C . CYS A 1 111 ? -8.383 8.470 6.142 1.00 88.44 111 CYS A C 1
ATOM 920 O O . CYS A 1 111 ? -8.469 8.871 7.302 1.00 88.44 111 CYS A O 1
ATOM 922 N N . LEU A 1 112 ? -9.287 7.630 5.630 1.00 87.31 112 LEU A N 1
ATOM 923 C CA . LEU A 1 112 ? -10.389 7.088 6.425 1.00 87.31 112 LEU A CA 1
ATOM 924 C C . LEU A 1 112 ? -9.883 6.141 7.520 1.00 87.31 112 LEU A C 1
ATOM 926 O O . LEU A 1 112 ? -10.379 6.175 8.647 1.00 87.31 112 LEU A O 1
ATOM 930 N N . LEU A 1 113 ? -8.887 5.310 7.203 1.00 85.81 113 LEU A N 1
ATOM 931 C CA . LEU A 1 113 ? -8.318 4.359 8.156 1.00 85.81 113 LEU A CA 1
ATOM 932 C C . LEU A 1 113 ? -7.446 5.028 9.222 1.00 85.81 113 LEU A C 1
ATOM 934 O O . LEU A 1 113 ? -7.437 4.580 10.370 1.00 85.81 113 LEU A O 1
ATOM 938 N N . SER A 1 114 ? -6.730 6.098 8.876 1.00 88.06 114 SER A N 1
ATOM 939 C CA . SER A 1 114 ? -5.818 6.785 9.791 1.00 88.06 114 SER A CA 1
ATOM 940 C C . SER A 1 114 ? -6.552 7.362 10.997 1.00 88.06 114 SER A C 1
ATOM 942 O O . SER A 1 114 ? -6.060 7.215 12.114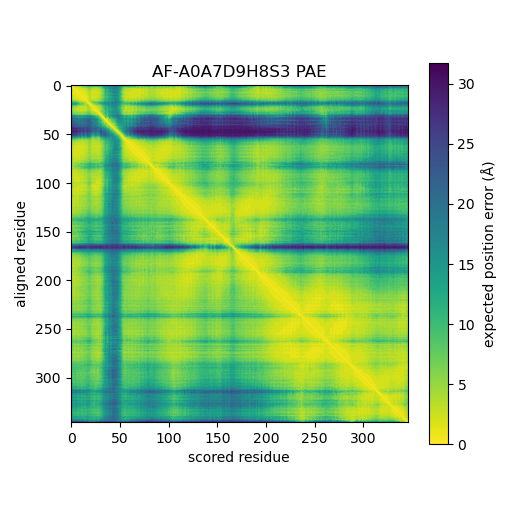 1.00 88.06 114 SER A O 1
ATOM 944 N N . LYS A 1 115 ? -7.764 7.903 10.804 1.00 85.62 115 LYS A N 1
ATOM 945 C CA . LYS A 1 115 ? -8.632 8.379 11.894 1.00 85.62 115 LYS A CA 1
ATOM 946 C C . LYS A 1 115 ? -8.920 7.269 12.908 1.00 85.62 115 LYS A C 1
ATOM 948 O O . LYS A 1 115 ? -8.708 7.444 14.101 1.00 85.62 115 LYS A O 1
ATOM 953 N N . VAL A 1 116 ? -9.311 6.088 12.426 1.00 87.12 116 VAL A N 1
ATOM 954 C CA . VAL A 1 116 ? -9.608 4.924 13.280 1.00 87.12 116 VAL A CA 1
ATOM 955 C C . VAL A 1 116 ? -8.363 4.455 14.025 1.00 87.12 116 VAL A C 1
ATOM 957 O O . VAL A 1 116 ? -8.401 4.232 15.234 1.00 87.12 116 VAL A O 1
ATOM 960 N N . ARG A 1 117 ? -7.241 4.313 13.310 1.00 89.75 117 ARG A N 1
ATOM 961 C CA . ARG A 1 117 ? -5.972 3.850 13.888 1.00 89.75 117 ARG A CA 1
ATOM 962 C C . ARG A 1 117 ? -5.456 4.823 14.954 1.00 89.75 117 ARG A C 1
ATOM 964 O O . ARG A 1 117 ? -4.988 4.374 16.002 1.00 89.75 117 ARG A O 1
ATOM 971 N N . LEU A 1 118 ? -5.558 6.132 14.708 1.00 91.06 118 LEU A N 1
ATOM 972 C CA . LEU A 1 118 ? -5.131 7.172 15.643 1.00 91.06 118 LEU A CA 1
ATOM 973 C C . LEU A 1 118 ? -5.956 7.133 16.928 1.00 91.06 118 LEU A C 1
ATOM 975 O O . LEU A 1 118 ? -5.385 7.065 18.014 1.00 91.06 118 LEU A O 1
ATOM 979 N N . SER A 1 119 ? -7.277 7.066 16.819 1.00 91.12 119 SER A N 1
ATOM 980 C CA . SER A 1 119 ? -8.128 7.015 18.003 1.00 91.12 119 SER A CA 1
ATOM 981 C C . SER A 1 119 ? -7.944 5.740 18.819 1.00 91.12 119 SER A C 1
ATOM 983 O O . SER A 1 119 ? -7.913 5.790 20.044 1.00 91.12 119 SER A O 1
ATOM 985 N N . ILE A 1 120 ? -7.688 4.592 18.183 1.00 91.81 120 ILE A N 1
ATOM 986 C CA . ILE A 1 120 ? -7.312 3.365 18.913 1.00 91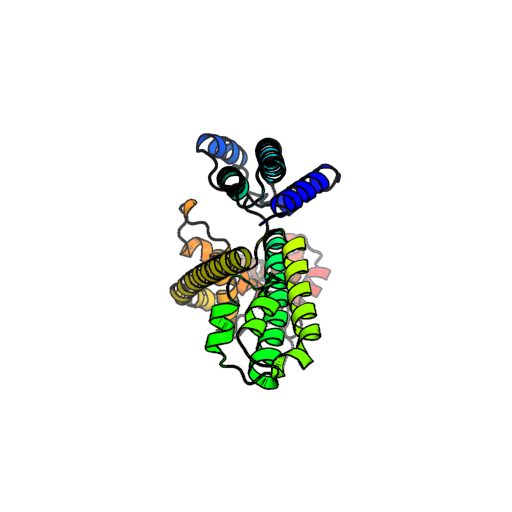.81 120 ILE A CA 1
ATOM 987 C C . ILE A 1 120 ? -6.005 3.529 19.654 1.00 91.81 120 ILE A C 1
ATOM 989 O O . ILE A 1 120 ? -5.868 3.051 20.780 1.00 91.81 120 ILE A O 1
ATOM 993 N N . LYS A 1 121 ? -5.022 4.166 19.018 1.00 94.06 121 LYS A N 1
ATOM 994 C CA . LYS A 1 121 ? -3.746 4.458 19.659 1.00 94.06 121 LYS A CA 1
ATOM 995 C C . LYS A 1 121 ? -3.971 5.345 20.885 1.00 94.06 121 LYS A C 1
ATOM 997 O O . LYS A 1 121 ? -3.448 5.012 21.947 1.00 94.06 121 LYS A O 1
ATOM 1002 N N . ASN A 1 122 ? -4.787 6.390 20.766 1.00 93.94 122 ASN A N 1
ATOM 1003 C CA . ASN A 1 122 ? -5.117 7.297 21.865 1.00 93.94 122 ASN A CA 1
ATOM 1004 C C . ASN A 1 122 ? -5.835 6.568 23.008 1.00 93.94 122 ASN A C 1
ATOM 1006 O O . ASN A 1 122 ? -5.394 6.667 24.154 1.00 93.94 122 ASN A O 1
ATOM 1010 N N . ILE A 1 123 ? -6.851 5.754 22.697 1.00 93.69 123 ILE A N 1
ATOM 1011 C CA . ILE A 1 123 ? -7.558 4.910 23.672 1.00 93.69 123 ILE A CA 1
ATOM 1012 C C . ILE A 1 123 ? -6.568 3.977 24.379 1.00 93.69 123 ILE A C 1
ATOM 1014 O O . ILE A 1 123 ? -6.472 4.004 25.602 1.00 93.69 123 ILE A O 1
ATOM 1018 N N . ARG A 1 124 ? -5.739 3.228 23.639 1.00 94.00 124 ARG A N 1
ATOM 1019 C CA . ARG A 1 124 ? -4.750 2.299 24.220 1.00 94.00 124 ARG A CA 1
ATOM 1020 C C . ARG A 1 124 ? -3.732 2.985 25.128 1.00 94.00 124 ARG A C 1
ATOM 1022 O O . ARG A 1 124 ? -3.264 2.367 26.083 1.00 94.00 124 ARG A O 1
ATOM 1029 N N . ILE A 1 125 ? -3.346 4.226 24.829 1.00 95.81 125 ILE A N 1
ATOM 1030 C CA . ILE A 1 125 ? -2.469 5.012 25.708 1.00 95.81 125 ILE A CA 1
ATOM 1031 C C . ILE A 1 125 ? -3.172 5.258 27.047 1.00 95.81 125 ILE A C 1
ATOM 1033 O O . ILE A 1 125 ? -2.570 5.012 28.092 1.00 95.81 125 ILE A O 1
ATOM 1037 N N . GLN A 1 126 ? -4.443 5.669 27.030 1.00 95.62 126 GLN A N 1
ATOM 1038 C CA . GLN A 1 126 ? -5.213 5.887 28.258 1.00 95.62 126 GLN A CA 1
ATOM 1039 C C . GLN A 1 126 ? -5.469 4.581 29.024 1.00 95.62 126 GLN A C 1
ATOM 1041 O O . GLN A 1 126 ? -5.278 4.546 30.235 1.00 95.62 126 GLN A O 1
ATOM 1046 N N . GLU A 1 127 ? -5.797 3.480 28.342 1.00 93.81 127 GLU A N 1
ATOM 1047 C CA . GLU A 1 127 ? -5.975 2.160 28.970 1.00 93.81 127 GLU A CA 1
ATOM 1048 C C . GLU A 1 127 ? -4.710 1.691 29.694 1.00 93.81 127 GLU A C 1
ATOM 1050 O O . GLU A 1 127 ? -4.767 1.203 30.822 1.00 93.81 127 GLU A O 1
ATOM 1055 N N . LYS A 1 128 ? -3.539 1.873 29.068 1.00 94.38 128 LYS A N 1
ATOM 1056 C CA . LYS A 1 128 ? -2.248 1.555 29.691 1.00 94.38 128 LYS A CA 1
ATOM 1057 C C . LYS A 1 128 ? -1.978 2.423 30.917 1.00 94.38 128 LYS A C 1
ATOM 1059 O O . LYS A 1 128 ? -1.424 1.913 31.889 1.00 94.38 128 LYS A O 1
ATOM 1064 N N . LEU A 1 129 ? -2.352 3.703 30.883 1.00 94.44 129 LEU A N 1
ATOM 1065 C CA . LEU A 1 129 ? -2.233 4.594 32.039 1.00 94.44 129 LEU A CA 1
ATOM 1066 C C . LEU A 1 129 ? -3.141 4.134 33.184 1.00 94.44 129 LEU A C 1
ATOM 1068 O O . LEU A 1 129 ? -2.652 3.980 34.299 1.00 94.44 129 LEU A O 1
ATOM 1072 N N . ILE A 1 130 ? -4.411 3.828 32.908 1.00 92.56 130 ILE A N 1
ATOM 1073 C CA . ILE A 1 130 ? -5.364 3.316 33.906 1.00 92.56 130 ILE A 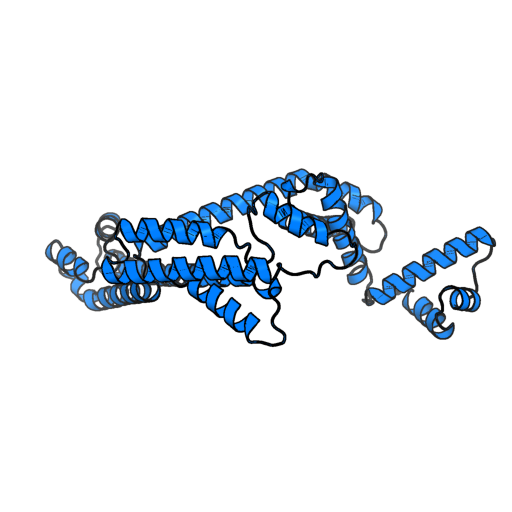CA 1
ATOM 1074 C C . ILE A 1 130 ? -4.839 2.015 34.527 1.00 92.56 130 ILE A C 1
ATOM 1076 O O . ILE A 1 130 ? -4.722 1.916 35.748 1.00 92.56 130 ILE A O 1
ATOM 1080 N N . LEU A 1 131 ? -4.414 1.052 33.701 1.00 92.00 131 LEU A N 1
ATOM 1081 C CA . LEU A 1 131 ? -3.824 -0.202 34.181 1.00 92.00 131 LEU A CA 1
ATOM 1082 C C . LEU A 1 131 ? -2.564 0.030 35.023 1.00 92.00 131 LEU A C 1
ATOM 1084 O O . LEU A 1 131 ? -2.371 -0.647 36.031 1.00 92.00 131 LEU A O 1
ATOM 1088 N N . LYS A 1 132 ? -1.710 0.988 34.644 1.00 92.31 132 LYS A N 1
ATOM 1089 C CA . LYS A 1 132 ? -0.530 1.363 35.435 1.00 92.31 132 LYS A CA 1
ATOM 1090 C C . LYS A 1 132 ? -0.945 1.896 36.809 1.00 92.31 132 LYS A C 1
ATOM 1092 O O . LYS A 1 132 ? -0.367 1.464 37.802 1.00 92.31 132 LYS A O 1
ATOM 1097 N N . TYR A 1 133 ? -1.945 2.776 36.886 1.00 91.00 133 TYR A N 1
ATOM 1098 C CA . TYR A 1 133 ? -2.434 3.295 38.165 1.00 91.00 133 TYR A CA 1
ATOM 1099 C C . TYR A 1 133 ? -3.029 2.212 39.061 1.00 91.00 133 TYR A C 1
ATOM 1101 O O . TYR A 1 133 ? -2.679 2.140 40.235 1.00 91.00 133 TYR A O 1
ATOM 1109 N N . MET A 1 134 ? -3.846 1.321 38.509 1.00 88.25 134 MET A N 1
ATOM 1110 C CA . MET A 1 134 ? -4.555 0.317 39.306 1.00 88.25 134 MET A CA 1
ATOM 1111 C C . MET A 1 134 ? -3.664 -0.859 39.723 1.00 88.25 134 MET A C 1
ATOM 1113 O O . MET A 1 134 ? -3.689 -1.270 40.880 1.00 88.25 134 MET A O 1
ATOM 1117 N N . VAL A 1 135 ? -2.830 -1.374 38.815 1.00 90.06 135 VAL A N 1
ATOM 1118 C CA . VAL A 1 135 ? -1.993 -2.555 39.083 1.00 90.06 135 VAL A CA 1
ATOM 1119 C C . VAL A 1 135 ? -0.681 -2.164 39.759 1.00 90.06 135 VAL A C 1
ATOM 1121 O O . VAL A 1 135 ? -0.339 -2.712 40.801 1.00 90.06 135 VAL A O 1
ATOM 1124 N N . LYS A 1 136 ? 0.067 -1.200 39.197 1.00 88.12 136 LYS A N 1
ATOM 1125 C CA . LYS A 1 136 ? 1.407 -0.859 39.708 1.00 88.12 136 LYS A CA 1
ATOM 1126 C C . LYS A 1 136 ? 1.336 -0.051 41.001 1.00 88.12 136 LYS A C 1
ATOM 1128 O O . LYS A 1 136 ? 2.076 -0.345 41.933 1.00 88.12 136 LYS A O 1
ATOM 1133 N N . TYR A 1 137 ? 0.484 0.974 41.045 1.00 87.12 137 TYR A N 1
ATOM 1134 C CA . TYR A 1 137 ? 0.398 1.857 42.212 1.00 87.12 137 TYR A CA 1
ATOM 1135 C C . TYR A 1 137 ? -0.702 1.430 43.195 1.00 87.12 137 TYR A C 1
ATOM 1137 O O . TYR A 1 137 ? -0.481 1.459 44.402 1.00 87.12 137 TYR A O 1
ATOM 1145 N N . GLY A 1 138 ? -1.849 0.967 42.691 1.00 83.12 138 GLY A N 1
ATOM 1146 C CA . GLY A 1 138 ? -2.954 0.444 43.501 1.00 83.12 138 GLY A CA 1
ATOM 1147 C C . GLY A 1 138 ? -2.741 -0.973 44.047 1.00 83.12 138 GLY A C 1
ATOM 1148 O O . GLY A 1 138 ? -3.497 -1.384 44.923 1.00 83.12 138 GLY A O 1
ATOM 1149 N N . LYS A 1 139 ? -1.711 -1.695 43.571 1.00 85.44 139 LYS A N 1
ATOM 1150 C CA . LYS A 1 139 ? -1.375 -3.088 43.936 1.00 85.44 139 LYS A CA 1
ATOM 1151 C C . LYS A 1 139 ? -2.514 -4.096 43.704 1.00 85.44 139 LYS A C 1
ATOM 1153 O O . LYS A 1 139 ? -2.582 -5.116 44.383 1.00 85.44 139 LYS A O 1
ATOM 1158 N N . LEU A 1 140 ? -3.401 -3.830 42.745 1.00 85.25 140 LEU A N 1
ATOM 1159 C CA . LEU A 1 140 ? -4.482 -4.749 42.391 1.00 85.25 140 LEU A CA 1
ATOM 1160 C C . LEU A 1 140 ? -4.030 -5.862 41.446 1.00 85.25 140 LEU A C 1
ATOM 1162 O O . LEU A 1 140 ? -3.118 -5.689 40.634 1.00 85.25 140 LEU A O 1
ATOM 1166 N N . SER A 1 141 ? -4.755 -6.981 41.481 1.00 88.69 141 SER A N 1
ATOM 1167 C CA . SER A 1 141 ? -4.602 -8.050 40.497 1.00 88.69 141 SER A CA 1
ATOM 1168 C C . SER A 1 141 ? -4.959 -7.555 39.093 1.00 88.69 141 SER A C 1
ATOM 1170 O O . SER A 1 141 ? -6.042 -7.022 38.845 1.00 88.69 141 SER A O 1
ATOM 1172 N N . ARG A 1 142 ? -4.051 -7.778 38.137 1.00 89.12 142 ARG A N 1
ATOM 1173 C CA . ARG A 1 142 ? -4.240 -7.397 36.729 1.00 89.12 142 ARG A CA 1
ATOM 1174 C C . ARG A 1 142 ? -5.509 -8.003 36.126 1.00 89.12 142 ARG A C 1
ATOM 1176 O O . ARG A 1 142 ? -6.198 -7.320 35.373 1.00 89.12 142 ARG A O 1
ATOM 1183 N N . ASN A 1 143 ? -5.800 -9.263 36.436 1.00 90.50 143 ASN A N 1
ATOM 1184 C CA . ASN A 1 143 ? -6.935 -9.977 35.853 1.00 90.50 143 ASN A CA 1
ATOM 1185 C C . ASN A 1 143 ? -8.270 -9.409 36.352 1.00 90.50 143 ASN A C 1
ATOM 1187 O O . ASN A 1 143 ? -9.184 -9.222 35.556 1.00 90.50 143 ASN A O 1
ATOM 1191 N N . GLU A 1 144 ? -8.353 -9.055 37.637 1.00 86.81 144 GLU A N 1
ATOM 1192 C CA . GLU A 1 144 ? -9.548 -8.431 38.222 1.00 86.81 144 GLU A CA 1
ATOM 1193 C C . GLU A 1 144 ? -9.854 -7.074 37.574 1.00 86.81 144 GLU A C 1
ATOM 1195 O O . GLU A 1 144 ? -10.995 -6.793 37.198 1.00 86.81 144 GLU A O 1
ATOM 1200 N N . VAL A 1 145 ? -8.821 -6.246 37.379 1.00 87.00 145 VAL A N 1
ATOM 1201 C CA . VAL A 1 145 ? -8.966 -4.934 36.731 1.00 87.00 145 VAL A CA 1
ATOM 1202 C C . VAL A 1 145 ? -9.405 -5.092 35.277 1.00 87.00 145 VAL A C 1
ATOM 1204 O O . VAL A 1 145 ? -10.310 -4.398 34.834 1.00 87.00 145 VAL A O 1
ATOM 1207 N N . ILE A 1 146 ? -8.803 -6.012 34.520 1.00 88.69 146 ILE A N 1
ATOM 1208 C CA . ILE A 1 146 ? -9.160 -6.209 33.108 1.00 88.69 146 ILE A CA 1
ATOM 1209 C C . ILE A 1 146 ? -10.603 -6.705 32.969 1.00 88.69 146 ILE A C 1
ATOM 1211 O O . ILE A 1 146 ? -11.358 -6.136 32.183 1.00 88.69 146 ILE A O 1
ATOM 1215 N N . ASN A 1 147 ? -10.998 -7.720 33.740 1.00 89.50 147 ASN A N 1
ATOM 1216 C CA . ASN A 1 147 ? -12.332 -8.317 33.637 1.00 89.50 147 ASN A CA 1
ATOM 1217 C C . ASN A 1 147 ? -13.447 -7.324 33.984 1.00 89.50 147 ASN A C 1
ATOM 1219 O O . ASN A 1 147 ? -14.504 -7.353 33.363 1.00 89.50 147 ASN A O 1
ATOM 1223 N N . SER A 1 148 ? -13.207 -6.428 34.944 1.00 87.31 148 SER A N 1
ATOM 1224 C CA . SER A 1 148 ? -14.173 -5.391 35.325 1.00 87.31 148 SER A CA 1
ATOM 1225 C C . SER A 1 148 ? -14.178 -4.185 34.376 1.00 87.31 148 SER A C 1
ATOM 1227 O O . SER A 1 148 ? -15.214 -3.533 34.225 1.00 87.31 148 SER A O 1
ATOM 1229 N N . PHE A 1 149 ? -13.042 -3.870 33.746 1.00 88.00 149 PHE A N 1
ATOM 1230 C CA . PHE A 1 149 ? -12.874 -2.683 32.903 1.00 88.00 149 PHE A CA 1
ATOM 1231 C C . PHE A 1 149 ? -13.362 -2.872 31.458 1.00 88.00 149 PHE A C 1
ATOM 1233 O O . PHE A 1 149 ? -13.788 -1.904 30.828 1.00 88.00 149 PHE A O 1
ATOM 1240 N N . ILE A 1 150 ? -13.326 -4.096 30.919 1.00 87.19 150 ILE A N 1
ATOM 1241 C CA . ILE A 1 150 ? -13.841 -4.390 29.570 1.00 87.19 150 ILE A CA 1
ATOM 1242 C C . ILE A 1 150 ? -15.335 -4.034 29.491 1.00 87.19 150 ILE A C 1
ATOM 1244 O O . ILE A 1 150 ? -16.135 -4.498 30.298 1.00 87.19 150 ILE A O 1
ATOM 1248 N N . GLY A 1 151 ? -15.715 -3.210 28.512 1.00 84.50 151 GLY A N 1
ATOM 1249 C CA . GLY A 1 151 ? -17.085 -2.714 28.334 1.00 84.50 151 GLY A CA 1
ATOM 1250 C C . GLY A 1 151 ? -17.414 -1.466 29.162 1.00 84.50 151 GLY A C 1
ATOM 1251 O O . GLY A 1 151 ? -18.439 -0.831 28.927 1.00 84.50 151 GLY A O 1
ATOM 1252 N N . ASN A 1 152 ? -16.539 -1.078 30.094 1.00 88.06 152 ASN A N 1
ATOM 1253 C CA . ASN A 1 152 ? -16.686 0.096 30.951 1.00 88.06 152 ASN A CA 1
ATOM 1254 C C . ASN A 1 152 ? -15.626 1.173 30.673 1.00 88.06 152 ASN A C 1
ATOM 1256 O O . ASN A 1 152 ? -15.476 2.110 31.459 1.00 88.06 152 ASN A O 1
ATOM 1260 N N . GLU A 1 153 ? -14.898 1.085 29.557 1.00 88.44 153 GLU A N 1
ATOM 1261 C CA . GLU A 1 153 ? -13.725 1.930 29.312 1.00 88.44 153 GLU A CA 1
ATOM 1262 C C . GLU A 1 153 ? -14.049 3.435 29.314 1.00 88.44 153 GLU A C 1
ATOM 1264 O O . GLU A 1 153 ? -13.264 4.240 29.820 1.00 88.44 153 GLU A O 1
ATOM 1269 N N . ALA A 1 154 ? -15.224 3.809 28.800 1.00 88.12 154 ALA A N 1
ATOM 1270 C CA . ALA A 1 154 ? -15.729 5.184 28.776 1.00 88.12 154 ALA A CA 1
ATOM 1271 C C . ALA A 1 154 ? -16.735 5.498 29.904 1.00 88.12 154 ALA A C 1
ATOM 1273 O O . ALA A 1 154 ? -17.220 6.626 30.012 1.00 88.12 154 ALA A O 1
ATOM 1274 N N . ASN A 1 155 ? -17.070 4.520 30.751 1.00 90.00 155 ASN A N 1
ATOM 1275 C CA . ASN A 1 155 ? -18.048 4.685 31.821 1.00 90.00 155 ASN A CA 1
ATOM 1276 C C . ASN A 1 155 ? -17.393 5.324 33.056 1.00 90.00 155 ASN A C 1
ATOM 1278 O O . ASN A 1 155 ? -16.697 4.661 33.822 1.00 90.00 155 ASN A O 1
ATOM 1282 N N . LEU A 1 156 ? -17.659 6.612 33.289 1.00 88.81 156 LEU A N 1
ATOM 1283 C CA . LEU A 1 156 ? -17.099 7.346 34.433 1.00 88.81 156 LEU A CA 1
ATOM 1284 C C . LEU A 1 156 ? -17.609 6.836 35.791 1.00 88.81 156 LEU A C 1
ATOM 1286 O O . LEU A 1 156 ? -16.911 6.974 36.790 1.00 88.81 156 LEU A O 1
ATOM 1290 N N . LYS A 1 157 ? -18.798 6.216 35.833 1.00 88.69 157 LYS A N 1
ATOM 1291 C CA . LYS A 1 157 ? -19.387 5.660 37.066 1.00 88.69 157 LYS A CA 1
ATOM 1292 C C . LYS A 1 157 ? -18.787 4.308 37.452 1.00 88.69 157 LYS A C 1
ATOM 1294 O O . LYS A 1 157 ? -19.021 3.829 38.558 1.00 88.69 157 LYS A O 1
ATOM 1299 N N . TRP A 1 158 ? -18.050 3.667 36.546 1.00 89.69 158 TRP A N 1
ATOM 1300 C CA . TRP A 1 158 ? -17.430 2.371 36.808 1.00 89.69 158 TRP A CA 1
ATOM 1301 C C . TRP A 1 158 ? -16.428 2.444 37.958 1.00 89.69 158 TRP A C 1
ATOM 1303 O O . TRP A 1 158 ? -16.451 1.585 38.833 1.00 89.69 158 TRP A O 1
ATOM 1313 N N . LEU A 1 159 ? -15.599 3.494 37.992 1.00 86.00 159 LEU A N 1
ATOM 1314 C CA . LEU A 1 159 ? -14.567 3.634 39.014 1.00 86.00 159 LEU A CA 1
ATOM 1315 C C . LEU A 1 159 ? -15.170 3.726 40.422 1.00 86.00 159 LEU A C 1
ATOM 1317 O O . LEU A 1 159 ? -14.619 3.159 41.357 1.00 86.00 159 LEU A O 1
ATOM 1321 N N . ASP A 1 160 ? -16.312 4.401 40.564 1.00 84.94 160 ASP A N 1
ATOM 1322 C CA . ASP A 1 160 ? -17.037 4.493 41.834 1.00 84.94 160 ASP A CA 1
ATOM 1323 C C . ASP A 1 160 ? -17.536 3.138 42.321 1.00 84.94 160 ASP A C 1
ATOM 1325 O O . ASP A 1 160 ? -17.282 2.773 43.465 1.00 84.94 160 ASP A O 1
ATOM 1329 N N . LYS A 1 161 ? -18.170 2.370 41.430 1.00 84.38 161 LYS A N 1
ATOM 1330 C CA . LYS A 1 161 ? -18.637 1.009 41.732 1.00 84.38 161 LYS A CA 1
ATOM 1331 C C . LYS A 1 161 ? -17.487 0.051 42.036 1.00 84.38 161 LYS A C 1
ATOM 1333 O O . LYS A 1 161 ? -17.626 -0.858 42.836 1.00 84.38 161 LYS A O 1
ATOM 1338 N N . PHE A 1 162 ? -16.348 0.237 41.381 1.00 83.31 162 PHE A N 1
ATOM 1339 C CA . PHE A 1 162 ? -15.194 -0.629 41.572 1.00 83.31 162 PHE A CA 1
ATOM 1340 C C . P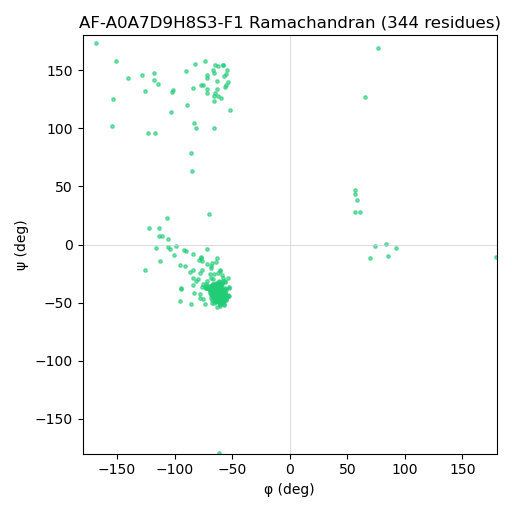HE A 1 162 ? -14.462 -0.340 42.895 1.00 83.31 162 PHE A C 1
ATOM 1342 O O . PHE A 1 162 ? -13.983 -1.262 43.550 1.00 83.31 162 PHE A O 1
ATOM 1349 N N . ILE A 1 163 ? -14.386 0.932 43.307 1.00 80.88 163 ILE A N 1
ATOM 1350 C CA . ILE A 1 163 ? -13.753 1.343 44.571 1.00 80.88 163 ILE A CA 1
ATOM 1351 C C . ILE A 1 163 ? -14.641 1.024 45.779 1.00 80.88 163 ILE A C 1
ATOM 1353 O O . ILE A 1 163 ? -14.099 0.679 46.828 1.00 80.88 163 ILE A O 1
ATOM 1357 N N . SER A 1 164 ? -15.975 1.102 45.653 1.00 73.88 164 SER A N 1
ATOM 1358 C CA . SER A 1 164 ? -16.881 0.734 46.754 1.00 73.88 164 SER A CA 1
ATOM 1359 C C . SER A 1 164 ? -16.674 -0.707 47.220 1.00 73.88 164 SER A C 1
ATOM 1361 O O . SER A 1 164 ? -16.810 -0.984 48.407 1.00 73.88 164 SER A O 1
ATOM 1363 N N . ASP A 1 165 ? -16.276 -1.589 46.300 1.00 63.91 165 ASP A N 1
ATOM 1364 C CA . ASP A 1 165 ? -16.044 -3.001 46.587 1.00 63.91 165 ASP A CA 1
ATOM 1365 C C . ASP A 1 165 ? -14.621 -3.287 47.106 1.00 63.91 165 ASP A C 1
ATOM 1367 O O . ASP A 1 165 ? -14.421 -4.299 47.779 1.00 63.91 165 ASP A O 1
ATOM 1371 N N . LYS A 1 166 ? -13.616 -2.431 46.825 1.00 62.31 166 LYS A N 1
ATOM 1372 C CA . LYS A 1 166 ? -12.210 -2.651 47.237 1.00 62.31 166 LYS A CA 1
ATOM 1373 C C . LYS A 1 166 ? -11.366 -1.361 47.412 1.00 62.31 166 LYS A C 1
ATOM 1375 O O . LYS A 1 166 ? -11.103 -0.632 46.461 1.00 62.31 166 LYS A O 1
ATOM 1380 N N . GLN A 1 167 ? -10.774 -1.238 48.610 1.00 62.94 167 GLN A N 1
ATOM 1381 C CA . GLN A 1 167 ? -9.494 -0.583 48.978 1.00 62.94 167 GLN A CA 1
ATOM 1382 C C . GLN A 1 167 ? -9.290 0.948 48.828 1.00 62.94 167 GLN A C 1
ATOM 1384 O O . GLN A 1 167 ? -9.315 1.533 47.749 1.00 62.94 167 GLN A O 1
ATOM 1389 N N . ASN A 1 168 ? -8.853 1.573 49.935 1.00 62.34 168 ASN A N 1
ATOM 1390 C CA . ASN A 1 168 ? -8.486 2.997 50.056 1.00 62.34 168 ASN A CA 1
ATOM 1391 C C . ASN A 1 168 ? -7.225 3.433 49.271 1.00 62.34 168 ASN A C 1
ATOM 1393 O O . ASN A 1 168 ? -6.999 4.630 49.081 1.00 62.34 168 ASN A O 1
ATOM 1397 N N . SER A 1 169 ? -6.379 2.506 48.809 1.00 71.31 169 SER A N 1
ATOM 1398 C CA . SER A 1 169 ? -5.080 2.805 48.173 1.00 71.31 169 SER A CA 1
ATOM 1399 C C . SER A 1 169 ? -5.194 3.463 46.789 1.00 71.31 169 SER A C 1
ATOM 1401 O O . SER A 1 169 ? -4.292 4.198 46.386 1.00 71.31 169 SER A O 1
ATOM 1403 N N . ILE A 1 170 ? -6.303 3.249 46.075 1.00 78.75 170 ILE A N 1
ATOM 1404 C CA . ILE A 1 170 ? -6.533 3.770 44.713 1.00 78.75 170 ILE A CA 1
ATOM 1405 C C . ILE A 1 170 ? -7.074 5.201 44.735 1.00 78.75 170 ILE A C 1
ATOM 1407 O O . ILE A 1 170 ? -6.878 5.941 43.769 1.00 78.75 170 ILE A O 1
ATOM 1411 N N . ASN A 1 171 ? -7.677 5.633 45.849 1.00 81.19 171 ASN A N 1
ATOM 1412 C CA . ASN A 1 171 ? -8.253 6.974 45.980 1.00 81.19 171 ASN A CA 1
ATOM 1413 C C . ASN A 1 171 ? -7.235 8.085 45.691 1.00 81.19 171 ASN A C 1
ATOM 1415 O O . ASN A 1 171 ? -7.595 9.096 45.091 1.00 81.19 171 ASN A O 1
ATOM 1419 N N . LYS A 1 172 ? -5.948 7.859 45.998 1.00 84.31 172 LYS A N 1
ATOM 1420 C CA . LYS A 1 172 ? -4.852 8.791 45.677 1.00 84.31 172 LYS A CA 1
ATOM 1421 C C . LYS A 1 172 ? -4.706 9.065 44.173 1.00 84.31 172 LYS A C 1
ATOM 1423 O O . LYS A 1 172 ? -4.337 10.168 43.792 1.00 84.31 172 LYS A O 1
ATOM 1428 N N . TYR A 1 173 ? -5.014 8.086 43.322 1.00 87.94 173 TYR A N 1
ATOM 1429 C CA . TYR A 1 173 ? -4.873 8.167 41.860 1.00 87.94 173 TYR A CA 1
ATOM 1430 C C . TYR A 1 173 ? -6.212 8.333 41.133 1.00 87.94 173 TYR A C 1
ATOM 1432 O O . TYR A 1 173 ? -6.263 8.338 39.902 1.00 87.94 173 TYR A O 1
ATOM 1440 N N . ARG A 1 174 ? -7.312 8.482 41.879 1.00 88.12 174 ARG A N 1
ATOM 1441 C CA . ARG A 1 174 ? -8.676 8.565 41.345 1.00 88.12 174 ARG A CA 1
ATOM 1442 C C . ARG A 1 174 ? -8.825 9.659 40.288 1.00 88.12 174 ARG A C 1
ATOM 1444 O O . ARG A 1 174 ? -9.401 9.422 39.229 1.00 88.12 174 ARG A O 1
ATOM 1451 N N . ILE A 1 175 ? -8.283 10.845 40.561 1.00 89.75 175 ILE A N 1
ATOM 1452 C CA . ILE A 1 175 ? -8.367 11.999 39.656 1.00 89.75 175 ILE A CA 1
ATOM 1453 C C . ILE A 1 175 ? -7.685 11.689 38.318 1.00 89.75 175 ILE A C 1
ATOM 1455 O O . ILE A 1 175 ? -8.232 12.005 37.262 1.00 89.75 175 ILE A O 1
ATOM 1459 N N . ASP A 1 176 ? -6.520 11.043 38.344 1.00 91.75 176 ASP A N 1
ATOM 1460 C CA . ASP A 1 176 ? -5.766 10.712 37.133 1.00 91.75 176 ASP A CA 1
ATOM 1461 C C . ASP A 1 176 ? -6.459 9.624 36.307 1.00 91.75 176 ASP A C 1
ATOM 1463 O O . ASP A 1 176 ? -6.529 9.731 35.079 1.00 91.75 176 ASP A O 1
ATOM 1467 N N . ILE A 1 177 ? -7.051 8.624 36.970 1.00 90.81 177 ILE A N 1
ATOM 1468 C CA . ILE A 1 177 ? -7.856 7.583 36.315 1.00 90.81 177 ILE A CA 1
ATOM 1469 C C . ILE A 1 177 ? -9.090 8.205 35.647 1.00 90.81 177 ILE A C 1
ATOM 1471 O O . ILE A 1 177 ? -9.339 7.953 34.468 1.00 90.81 177 ILE A O 1
ATOM 1475 N N . LEU A 1 178 ? -9.820 9.081 36.347 1.00 92.62 178 LEU A N 1
ATOM 1476 C CA . LEU A 1 178 ? -10.981 9.775 35.780 1.00 92.62 178 LEU A CA 1
ATOM 1477 C C . LEU A 1 178 ? -10.595 10.692 34.616 1.00 92.62 178 LEU A C 1
ATOM 1479 O O . LEU A 1 178 ? -11.318 10.754 33.624 1.00 92.62 178 LEU A O 1
ATOM 1483 N N . LYS A 1 179 ? -9.451 11.386 34.689 1.00 94.12 179 LYS A N 1
ATOM 1484 C CA . LYS A 1 179 ? -8.921 12.172 33.561 1.00 94.12 179 LYS A CA 1
ATOM 1485 C C . LYS A 1 179 ? -8.645 11.282 32.346 1.00 94.12 179 LYS A C 1
ATOM 1487 O O . LYS A 1 179 ? -8.986 11.667 31.229 1.00 94.12 179 LYS A O 1
ATOM 1492 N N . ALA A 1 180 ? -8.058 10.102 32.547 1.00 93.94 180 ALA A N 1
ATOM 1493 C CA . ALA A 1 180 ? -7.808 9.146 31.471 1.00 93.94 180 ALA A CA 1
ATOM 1494 C C . ALA A 1 180 ? -9.117 8.596 30.871 1.00 93.94 180 ALA A C 1
ATOM 1496 O O . ALA A 1 180 ? -9.262 8.588 29.649 1.00 93.94 180 ALA A O 1
ATOM 1497 N N . GLN A 1 181 ? -10.105 8.228 31.695 1.00 93.88 181 GLN A N 1
ATOM 1498 C CA . GLN A 1 181 ? -11.423 7.793 31.210 1.00 93.88 181 GLN A CA 1
ATOM 1499 C C . GLN A 1 181 ? -12.177 8.911 30.478 1.00 93.88 181 GLN A C 1
ATOM 1501 O O . GLN A 1 181 ? -12.770 8.662 29.432 1.00 93.88 181 GLN A O 1
ATOM 1506 N N . LYS A 1 182 ? -12.109 10.162 30.957 1.00 94.81 182 LYS A N 1
ATOM 1507 C CA . LYS A 1 182 ? -12.678 11.320 30.245 1.00 94.81 182 LYS A CA 1
ATOM 1508 C C . LYS A 1 182 ? -12.063 11.487 28.858 1.00 94.81 182 LYS A C 1
ATOM 1510 O O . LYS A 1 182 ? -12.788 11.762 27.911 1.00 94.81 182 LYS A O 1
ATOM 1515 N N . LYS A 1 183 ? -10.752 11.277 28.707 1.00 94.88 183 LYS A N 1
ATOM 1516 C CA . LYS A 1 183 ? -10.097 11.288 27.387 1.00 94.88 183 LYS A CA 1
ATOM 1517 C C . LYS A 1 183 ? -10.614 10.169 26.478 1.00 94.88 183 LYS A C 1
ATOM 1519 O O . LYS A 1 183 ? -10.854 10.425 25.306 1.00 94.88 183 LYS A O 1
ATOM 1524 N N . ILE A 1 184 ? -10.833 8.963 27.010 1.00 94.12 184 ILE A N 1
ATOM 1525 C CA . ILE A 1 184 ? -11.456 7.859 26.255 1.00 94.12 184 ILE A CA 1
ATOM 1526 C C . ILE A 1 184 ? -12.879 8.239 25.818 1.00 94.12 184 ILE A C 1
ATOM 1528 O O . ILE A 1 184 ? -13.243 8.023 24.666 1.00 94.12 184 ILE A O 1
ATOM 1532 N N . LEU A 1 185 ? -13.666 8.847 26.709 1.00 93.06 185 LEU A N 1
ATOM 1533 C CA . LEU A 1 185 ? -15.021 9.306 26.403 1.00 93.06 185 LEU A CA 1
ATOM 1534 C C . LEU A 1 185 ? -15.035 10.386 25.309 1.00 93.06 185 LEU A C 1
ATOM 1536 O O . LEU A 1 185 ? -15.868 10.325 24.410 1.00 93.06 185 LEU A O 1
ATOM 1540 N N . LEU A 1 186 ? -14.098 11.338 25.346 1.00 92.12 186 LEU A N 1
ATOM 1541 C CA . LEU A 1 186 ? -13.952 12.364 24.306 1.00 92.12 186 LEU A CA 1
ATOM 1542 C C . LEU A 1 186 ? -13.640 11.747 22.934 1.00 92.12 186 LEU A C 1
ATOM 1544 O O . LEU A 1 186 ? -14.265 12.119 21.944 1.00 92.12 186 LEU A O 1
ATOM 1548 N N . GLU A 1 187 ? -12.734 10.766 22.867 1.00 90.88 187 GLU A N 1
ATOM 1549 C CA . GLU A 1 187 ? -12.456 10.020 21.627 1.00 90.88 187 GLU A CA 1
ATOM 1550 C C . GLU A 1 187 ? -13.710 9.287 21.119 1.00 90.88 187 GLU A C 1
ATOM 1552 O O . GLU A 1 187 ? -14.010 9.303 19.923 1.00 90.88 187 GLU A O 1
ATOM 1557 N N . GLN A 1 188 ? -14.485 8.690 22.032 1.00 88.69 188 GLN A N 1
ATOM 1558 C CA . GLN A 1 188 ? -15.745 8.019 21.705 1.00 88.69 188 GLN A CA 1
ATOM 1559 C C . GLN A 1 188 ? -16.749 8.986 21.060 1.00 88.69 188 GLN A C 1
ATOM 1561 O O . GLN A 1 188 ? -17.371 8.661 20.047 1.00 88.69 188 GLN A O 1
ATOM 1566 N N . GLN A 1 189 ? -16.880 10.187 21.628 1.00 87.06 189 GLN A N 1
ATOM 1567 C CA . GLN A 1 189 ? -17.776 11.234 21.133 1.00 87.06 189 GLN A CA 1
ATOM 1568 C C . GLN A 1 189 ? -17.338 11.770 19.767 1.00 87.06 189 GLN A C 1
ATOM 1570 O O . GLN A 1 189 ? -18.179 11.975 18.896 1.00 87.06 189 GLN A O 1
ATOM 1575 N N . GLN A 1 190 ? -16.032 11.942 19.546 1.00 85.62 190 GLN A N 1
ATOM 1576 C CA . GLN A 1 190 ? -15.500 12.429 18.270 1.00 85.62 190 GLN A CA 1
ATOM 1577 C C . GLN A 1 190 ? -15.769 11.467 17.105 1.00 85.62 190 GLN A C 1
ATOM 1579 O O . GLN A 1 190 ? -16.015 11.903 15.981 1.00 85.62 190 GLN A O 1
ATOM 1584 N N . ILE A 1 191 ? -15.722 10.158 17.354 1.00 83.62 191 ILE A N 1
ATOM 1585 C CA . ILE A 1 191 ? -15.882 9.132 16.309 1.00 83.62 191 ILE A CA 1
ATOM 1586 C C . ILE A 1 191 ? -17.323 8.641 16.212 1.00 83.62 191 ILE A C 1
ATOM 1588 O O . ILE A 1 191 ? -17.705 8.060 15.194 1.00 83.62 191 ILE A O 1
ATOM 1592 N N . ASN A 1 192 ? -18.120 8.887 17.253 1.00 83.88 192 ASN A N 1
ATOM 1593 C CA . ASN A 1 192 ? -19.498 8.434 17.382 1.00 83.88 192 ASN A CA 1
ATOM 1594 C C . ASN A 1 192 ? -19.629 6.900 17.256 1.00 83.88 192 ASN A C 1
ATOM 1596 O O . ASN A 1 192 ? -20.478 6.385 16.531 1.00 83.88 192 ASN A O 1
ATOM 1600 N N . LEU A 1 193 ? -18.720 6.177 17.917 1.00 84.25 193 LEU A N 1
ATOM 1601 C CA . LEU A 1 193 ? -18.685 4.713 18.026 1.00 84.25 193 LEU A CA 1
ATOM 1602 C C . LEU A 1 193 ? -18.278 4.334 19.438 1.00 84.25 193 LEU A C 1
ATOM 1604 O O . LEU A 1 193 ? -17.382 4.976 19.980 1.00 84.25 193 LEU A O 1
ATOM 1608 N N . SER A 1 194 ? -18.840 3.262 19.996 1.00 88.12 194 SER A N 1
ATOM 1609 C CA . SER A 1 194 ? -18.367 2.747 21.286 1.00 88.12 194 SER A CA 1
ATOM 1610 C C . SER A 1 194 ? -16.927 2.224 21.189 1.00 88.12 194 SER A C 1
ATOM 1612 O O . SER A 1 194 ? -16.467 1.787 20.128 1.00 88.12 194 SER A O 1
ATOM 1614 N N . VAL A 1 195 ? -16.201 2.225 22.313 1.00 89.31 195 VAL A N 1
ATOM 1615 C CA . VAL A 1 195 ? -14.830 1.681 22.380 1.00 89.31 195 VAL A CA 1
ATOM 1616 C C . VAL A 1 195 ? -14.786 0.219 21.918 1.00 89.31 195 VAL A C 1
ATOM 1618 O O . VAL A 1 195 ? -13.853 -0.184 21.218 1.00 89.31 195 VAL A O 1
ATOM 1621 N N . VAL A 1 196 ? -15.817 -0.561 22.259 1.00 88.69 196 VAL A N 1
ATOM 1622 C CA . VAL A 1 196 ? -15.958 -1.968 21.865 1.00 88.69 196 VAL A CA 1
ATOM 1623 C C . VAL A 1 196 ? -16.077 -2.096 20.345 1.00 88.69 196 VAL A C 1
ATOM 1625 O O . VAL A 1 196 ? -15.262 -2.779 19.723 1.00 88.69 196 VAL A O 1
ATOM 1628 N N . GLU A 1 197 ? -17.022 -1.387 19.724 1.00 87.12 197 GLU A N 1
ATOM 1629 C CA . GLU A 1 197 ? -17.228 -1.422 18.269 1.00 87.12 197 GLU A CA 1
ATOM 1630 C C . GLU A 1 197 ? -15.989 -0.952 17.506 1.00 87.12 197 GLU A C 1
ATOM 1632 O O . GLU A 1 197 ? -15.588 -1.538 16.499 1.00 87.12 197 GLU A O 1
ATOM 1637 N N . LEU A 1 198 ? -15.346 0.099 18.003 1.00 88.62 198 LEU A N 1
ATOM 1638 C CA . LEU A 1 198 ? -14.160 0.682 17.403 1.00 88.62 198 LEU A CA 1
ATOM 1639 C C . LEU A 1 198 ? -12.974 -0.302 17.433 1.00 88.62 198 LEU A C 1
ATOM 1641 O O . LEU A 1 198 ? -12.303 -0.502 16.412 1.00 88.62 198 LEU A O 1
ATOM 1645 N N . LYS A 1 199 ? -12.758 -0.997 18.560 1.00 89.75 199 LYS A N 1
ATOM 1646 C CA . LYS A 1 199 ? -11.779 -2.094 18.661 1.00 89.75 199 LYS A CA 1
ATOM 1647 C C . LYS A 1 199 ? -12.131 -3.257 17.733 1.00 89.75 199 LYS A C 1
ATOM 1649 O O . LYS A 1 199 ? -11.234 -3.796 17.079 1.00 89.75 199 LYS A O 1
ATOM 1654 N N . GLU A 1 200 ? -13.404 -3.638 17.636 1.00 90.06 200 GLU A N 1
ATOM 1655 C CA . GLU A 1 200 ? -13.852 -4.707 16.737 1.00 90.06 200 GLU A CA 1
ATOM 1656 C C . GLU A 1 200 ? -13.622 -4.379 15.260 1.00 90.06 200 GLU A C 1
ATOM 1658 O O . GLU A 1 200 ? -13.145 -5.236 14.507 1.00 90.06 200 GLU A O 1
ATOM 1663 N N . ILE A 1 201 ? -13.937 -3.151 14.836 1.00 88.81 201 ILE A N 1
ATOM 1664 C CA . ILE A 1 201 ? -13.719 -2.676 13.464 1.00 88.81 201 ILE A CA 1
ATOM 1665 C C . ILE A 1 201 ? -12.240 -2.778 13.116 1.00 88.81 201 ILE A C 1
ATOM 1667 O O . ILE A 1 201 ? -11.887 -3.349 12.084 1.00 88.81 201 ILE A O 1
ATOM 1671 N N . ASN A 1 202 ? -11.365 -2.295 13.993 1.00 90.62 202 ASN A N 1
ATOM 1672 C CA . ASN A 1 202 ? -9.931 -2.378 13.760 1.00 90.62 202 ASN A CA 1
ATOM 1673 C C . ASN A 1 202 ? -9.404 -3.809 13.799 1.00 90.62 202 ASN A C 1
ATOM 1675 O O . ASN A 1 202 ? -8.534 -4.150 13.009 1.00 90.62 202 ASN A O 1
ATOM 1679 N N . ARG A 1 203 ? -9.957 -4.683 14.647 1.00 92.00 203 ARG A N 1
ATOM 1680 C CA . ARG A 1 203 ? -9.619 -6.111 14.608 1.00 92.00 203 ARG A CA 1
ATOM 1681 C C . ARG A 1 203 ? -9.948 -6.712 13.240 1.00 92.00 203 ARG A C 1
ATOM 1683 O O . ARG A 1 203 ? -9.104 -7.381 12.652 1.00 92.00 203 ARG A O 1
ATOM 1690 N N . LYS A 1 204 ? -11.153 -6.462 12.717 1.00 91.75 204 LYS A N 1
ATOM 1691 C CA . LYS A 1 204 ? -11.579 -6.944 11.390 1.00 91.75 204 LYS A CA 1
ATOM 1692 C C . LYS A 1 204 ? -10.701 -6.375 10.272 1.00 91.75 204 LYS A C 1
ATOM 1694 O O . LYS A 1 204 ? -10.320 -7.119 9.373 1.00 91.75 204 LYS A O 1
ATOM 1699 N N . LEU A 1 205 ? -10.355 -5.092 10.361 1.00 90.38 205 LEU A N 1
ATOM 1700 C CA . LEU A 1 205 ? -9.454 -4.410 9.434 1.00 90.38 205 LEU A CA 1
ATOM 1701 C C . LEU A 1 205 ? -8.065 -5.054 9.421 1.00 90.38 205 LEU A C 1
ATOM 1703 O O . LEU A 1 205 ? -7.610 -5.457 8.357 1.00 90.38 205 LEU A O 1
ATOM 1707 N N . LEU A 1 206 ? -7.445 -5.250 10.588 1.00 91.19 206 LEU A N 1
ATOM 1708 C CA . LEU A 1 206 ? -6.120 -5.868 10.702 1.00 91.19 206 LEU A CA 1
ATOM 1709 C C . LEU A 1 206 ? -6.106 -7.302 10.159 1.00 91.19 206 LEU A C 1
ATOM 1711 O O . LEU A 1 206 ? -5.176 -7.691 9.458 1.00 91.19 206 LEU A O 1
ATOM 1715 N N . ILE A 1 207 ? -7.154 -8.087 10.435 1.00 94.56 207 ILE A N 1
ATOM 1716 C CA . ILE A 1 207 ? -7.297 -9.440 9.876 1.00 94.56 207 ILE A CA 1
ATOM 1717 C C . ILE A 1 207 ? -7.409 -9.382 8.347 1.00 94.56 207 ILE A C 1
ATOM 1719 O O . ILE A 1 207 ? -6.796 -10.198 7.658 1.00 94.56 207 ILE A O 1
ATOM 1723 N N . GLY A 1 208 ? -8.190 -8.442 7.811 1.00 92.50 208 GLY A N 1
ATOM 1724 C CA . GLY A 1 208 ? -8.347 -8.246 6.370 1.00 92.50 208 GLY A CA 1
ATOM 1725 C C . GLY A 1 208 ? -7.037 -7.854 5.686 1.00 92.50 208 GLY A C 1
ATOM 1726 O O . GLY A 1 208 ? -6.660 -8.475 4.694 1.00 92.50 208 GLY A O 1
ATOM 1727 N N . GLU A 1 209 ? -6.319 -6.881 6.248 1.00 90.75 209 GLU A N 1
ATOM 1728 C CA . GLU A 1 209 ? -5.006 -6.436 5.769 1.00 90.75 209 GLU A CA 1
ATOM 1729 C C . GLU A 1 209 ? -3.985 -7.567 5.801 1.00 90.75 209 GLU A C 1
ATOM 1731 O O . GLU A 1 209 ? -3.318 -7.821 4.798 1.00 90.75 209 GLU A O 1
ATOM 1736 N N . TYR A 1 210 ? -3.914 -8.301 6.913 1.00 94.44 210 TYR A N 1
ATOM 1737 C CA . TYR A 1 210 ? -3.016 -9.442 7.043 1.00 94.44 210 TYR A CA 1
ATOM 1738 C C . TYR A 1 210 ? -3.320 -10.523 6.002 1.00 94.44 210 TYR A C 1
ATOM 1740 O O . TYR A 1 210 ? -2.409 -10.991 5.322 1.00 94.44 210 TYR A O 1
ATOM 1748 N N . LYS A 1 211 ? -4.596 -10.897 5.823 1.00 96.06 211 LYS A N 1
ATOM 1749 C CA . LYS A 1 211 ? -5.004 -11.882 4.808 1.00 96.06 211 LYS A CA 1
ATOM 1750 C C . LYS A 1 211 ? -4.641 -11.424 3.396 1.00 96.06 211 LYS A C 1
ATOM 1752 O O . LYS A 1 211 ? -4.110 -12.218 2.624 1.00 96.06 211 LYS A O 1
ATOM 1757 N N . ALA A 1 212 ? -4.895 -10.157 3.067 1.00 92.56 212 ALA A N 1
ATOM 1758 C CA . ALA A 1 212 ? -4.559 -9.599 1.762 1.00 92.56 212 ALA A CA 1
ATOM 1759 C C . ALA A 1 212 ? -3.042 -9.585 1.527 1.00 92.56 212 ALA A C 1
ATOM 1761 O O . ALA A 1 2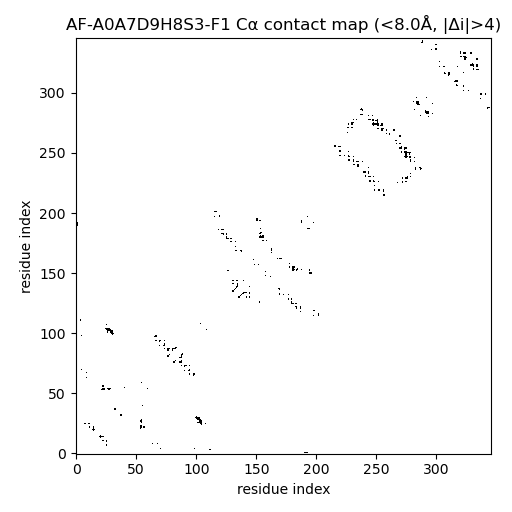12 ? -2.578 -10.027 0.478 1.00 92.56 212 ALA A O 1
ATOM 1762 N N . HIS A 1 213 ? -2.264 -9.130 2.511 1.00 94.50 213 HIS A N 1
ATOM 1763 C CA . HIS A 1 213 ? -0.808 -9.102 2.433 1.00 94.50 213 HIS A CA 1
ATOM 1764 C C . HIS A 1 213 ? -0.221 -10.513 2.307 1.00 94.50 213 HIS A C 1
ATOM 1766 O O . HIS A 1 213 ? 0.649 -10.744 1.471 1.00 94.50 213 HIS A O 1
ATOM 1772 N N . LYS A 1 214 ? -0.722 -11.473 3.094 1.00 97.31 214 LYS A N 1
ATOM 1773 C CA . LYS A 1 214 ? -0.297 -12.875 3.033 1.00 97.31 214 LYS A CA 1
ATOM 1774 C C . LYS A 1 214 ? -0.552 -13.479 1.650 1.00 97.31 214 LYS A C 1
ATOM 1776 O O . LYS A 1 214 ? 0.378 -14.007 1.055 1.00 97.31 214 LYS A O 1
ATOM 1781 N N . ALA A 1 215 ? -1.757 -13.310 1.103 1.00 97.19 215 ALA A N 1
ATOM 1782 C CA . ALA A 1 215 ? -2.090 -13.807 -0.233 1.00 97.19 215 ALA A CA 1
ATOM 1783 C C . ALA A 1 215 ? -1.220 -13.170 -1.332 1.00 97.19 215 ALA A C 1
ATOM 1785 O O . ALA A 1 215 ? -0.752 -13.861 -2.235 1.00 97.19 215 ALA A O 1
ATOM 1786 N N . LYS A 1 216 ? -0.957 -11.857 -1.249 1.00 96.69 216 LYS A N 1
ATOM 1787 C CA . LYS A 1 216 ? -0.036 -11.179 -2.176 1.00 96.69 216 LYS A CA 1
ATOM 1788 C C . LYS A 1 216 ? 1.381 -11.735 -2.067 1.00 96.69 216 LYS A C 1
ATOM 1790 O O . LYS A 1 216 ? 1.997 -12.000 -3.093 1.00 96.69 216 LYS A O 1
ATOM 1795 N N . LYS A 1 217 ? 1.882 -11.928 -0.844 1.00 97.69 217 LYS A N 1
ATOM 1796 C CA . LYS A 1 217 ? 3.215 -12.484 -0.587 1.00 97.69 217 LYS A CA 1
ATOM 1797 C C . LYS A 1 217 ? 3.358 -13.885 -1.185 1.00 97.69 217 LYS A C 1
ATOM 1799 O O . LYS A 1 217 ? 4.278 -14.100 -1.964 1.00 97.69 217 LYS A O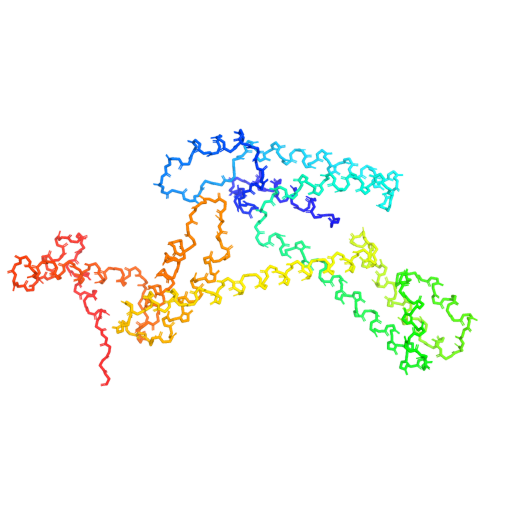 1
ATOM 1804 N N . GLU A 1 218 ? 2.414 -14.782 -0.909 1.00 98.12 218 GLU A N 1
ATOM 1805 C CA . GLU A 1 218 ? 2.392 -16.138 -1.480 1.00 98.12 218 GLU A CA 1
ATOM 1806 C C . GLU A 1 218 ? 2.369 -16.101 -3.017 1.00 98.12 218 GLU A C 1
ATOM 1808 O O . GLU A 1 218 ? 3.103 -16.834 -3.680 1.00 98.12 218 GLU A O 1
ATOM 1813 N N . MET A 1 219 ? 1.584 -15.191 -3.604 1.00 97.88 219 MET A N 1
ATOM 1814 C CA . MET A 1 219 ? 1.527 -15.006 -5.054 1.00 97.88 219 MET A CA 1
ATOM 1815 C C . MET A 1 219 ? 2.854 -14.498 -5.641 1.00 97.88 219 MET A C 1
ATOM 1817 O O . MET A 1 219 ? 3.247 -14.939 -6.722 1.00 97.88 219 MET A O 1
ATOM 1821 N N . ILE A 1 220 ? 3.553 -13.588 -4.957 1.00 98.12 220 ILE A N 1
ATOM 1822 C CA . ILE A 1 220 ? 4.877 -13.103 -5.375 1.00 98.12 220 ILE A CA 1
ATOM 1823 C C . ILE A 1 220 ? 5.897 -14.246 -5.302 1.00 98.12 220 ILE A C 1
ATOM 1825 O O . ILE A 1 220 ? 6.578 -14.517 -6.290 1.00 98.12 220 ILE A O 1
ATOM 1829 N N . GLU A 1 221 ? 5.956 -14.953 -4.170 1.00 97.81 221 GLU A N 1
ATOM 1830 C CA . GLU A 1 221 ? 6.895 -16.056 -3.924 1.00 97.81 221 GLU A CA 1
ATOM 1831 C C . GLU A 1 221 ? 6.736 -17.184 -4.951 1.00 97.81 221 GLU A C 1
ATOM 1833 O O . GLU A 1 221 ? 7.724 -17.657 -5.518 1.00 97.81 221 GLU A O 1
ATOM 1838 N N . ALA A 1 222 ? 5.493 -17.539 -5.292 1.00 98.06 222 ALA A N 1
ATOM 1839 C CA . ALA A 1 222 ? 5.195 -18.538 -6.317 1.00 98.06 222 ALA A CA 1
ATOM 1840 C C . ALA A 1 222 ? 5.736 -18.168 -7.714 1.00 98.06 222 ALA A C 1
ATOM 1842 O O . ALA A 1 222 ? 5.961 -19.050 -8.545 1.00 98.06 222 ALA A O 1
ATOM 1843 N N . ASN A 1 223 ? 5.968 -16.878 -7.988 1.00 98.19 223 ASN A N 1
ATOM 1844 C CA . ASN A 1 223 ? 6.343 -16.365 -9.307 1.00 98.19 223 ASN A CA 1
ATOM 1845 C C . ASN A 1 223 ? 7.788 -15.837 -9.397 1.00 98.19 223 ASN A C 1
ATOM 1847 O O . ASN A 1 223 ? 8.178 -15.335 -10.453 1.00 98.19 223 ASN A O 1
ATOM 1851 N N . LEU A 1 224 ? 8.628 -16.001 -8.368 1.00 98.00 224 LEU A N 1
ATOM 1852 C CA . LEU A 1 224 ? 10.028 -15.535 -8.401 1.00 98.00 224 LEU A CA 1
ATOM 1853 C C . LEU A 1 224 ? 10.845 -16.155 -9.550 1.00 98.00 224 LEU A C 1
ATOM 1855 O O . LEU A 1 224 ? 11.680 -15.490 -10.162 1.00 98.00 224 LEU A O 1
ATOM 1859 N N . ARG A 1 225 ? 10.564 -17.411 -9.926 1.00 98.31 225 ARG A N 1
ATOM 1860 C CA . ARG A 1 225 ? 11.238 -18.080 -11.059 1.00 98.31 225 ARG A CA 1
ATOM 1861 C C . ARG A 1 225 ? 11.008 -17.363 -12.392 1.00 98.31 225 ARG A C 1
ATOM 1863 O O . ARG A 1 225 ? 11.916 -17.311 -13.223 1.00 98.31 225 ARG A O 1
ATOM 1870 N N . LEU A 1 226 ? 9.822 -16.776 -12.585 1.00 98.31 226 LEU A N 1
ATOM 1871 C CA . LEU A 1 226 ? 9.519 -15.982 -13.776 1.00 98.31 226 LEU A CA 1
ATOM 1872 C C . LEU A 1 226 ? 10.448 -14.766 -13.855 1.00 98.31 226 LEU A C 1
ATOM 1874 O O . LEU A 1 226 ? 11.017 -14.509 -14.915 1.00 98.31 226 LEU A O 1
ATOM 1878 N N . VAL A 1 227 ? 10.660 -14.070 -12.734 1.00 98.56 227 VAL A N 1
ATOM 1879 C CA . VAL A 1 227 ? 11.560 -12.909 -12.662 1.00 98.56 227 VAL A CA 1
ATOM 1880 C C . VAL A 1 227 ? 12.976 -13.300 -13.066 1.00 98.56 227 VAL A C 1
ATOM 1882 O O . VAL A 1 227 ? 13.543 -12.676 -13.961 1.00 98.56 227 VAL A O 1
ATOM 1885 N N . ILE A 1 228 ? 13.505 -14.384 -12.491 1.00 98.38 228 ILE A N 1
ATOM 1886 C CA . ILE A 1 228 ? 14.844 -14.898 -12.814 1.00 98.38 228 ILE A CA 1
ATOM 1887 C C . ILE A 1 228 ? 14.963 -15.189 -14.318 1.00 98.38 228 ILE A C 1
ATOM 1889 O O . ILE A 1 228 ? 15.933 -14.783 -14.957 1.00 98.38 228 ILE A O 1
ATOM 1893 N N . SER A 1 229 ? 13.962 -15.850 -14.913 1.00 98.25 229 SER A N 1
ATOM 1894 C CA . SER A 1 229 ? 13.972 -16.186 -16.345 1.00 98.25 229 SER A CA 1
ATOM 1895 C C . SER A 1 229 ? 13.990 -14.953 -17.260 1.00 98.25 229 SER A C 1
ATOM 1897 O O . SER A 1 229 ? 14.606 -14.978 -18.326 1.00 98.25 229 SER A O 1
ATOM 1899 N N . ILE A 1 230 ? 13.350 -13.857 -16.838 1.00 98.12 230 ILE A N 1
ATOM 1900 C CA . ILE A 1 230 ? 13.324 -12.594 -17.580 1.00 98.12 230 ILE A CA 1
ATOM 1901 C C . ILE A 1 230 ? 14.641 -11.839 -17.383 1.00 98.12 230 ILE A C 1
ATOM 1903 O O . ILE A 1 230 ? 15.225 -11.392 -18.371 1.00 98.12 230 ILE A O 1
ATOM 1907 N N . ALA A 1 231 ? 15.129 -11.739 -16.144 1.00 98.12 231 ALA A N 1
ATOM 1908 C CA . ALA A 1 231 ? 16.348 -11.016 -15.782 1.00 98.12 231 ALA A CA 1
ATOM 1909 C C . ALA A 1 231 ? 17.595 -11.556 -16.498 1.00 98.12 231 ALA A C 1
ATOM 1911 O O . ALA A 1 231 ? 18.456 -10.773 -16.895 1.00 98.12 231 ALA A O 1
ATOM 1912 N N . LYS A 1 232 ? 17.652 -12.869 -16.776 1.00 98.00 232 LYS A N 1
ATOM 1913 C CA . LYS A 1 232 ? 18.745 -13.494 -17.547 1.00 98.00 232 LYS A CA 1
ATOM 1914 C C . LYS A 1 232 ? 19.004 -12.832 -18.908 1.00 98.00 232 LYS A C 1
ATOM 1916 O O . LYS A 1 232 ? 20.131 -12.848 -19.374 1.00 98.00 232 LYS A O 1
ATOM 1921 N N . LYS A 1 233 ? 17.994 -12.228 -19.548 1.00 96.62 233 LYS A N 1
ATOM 1922 C CA . LYS A 1 233 ? 18.141 -11.542 -20.854 1.00 96.62 233 LYS A CA 1
ATOM 1923 C C . LYS A 1 233 ? 18.799 -10.159 -20.762 1.00 96.62 233 LYS A C 1
ATOM 1925 O O . LYS A 1 233 ? 19.096 -9.542 -21.788 1.00 96.62 233 LYS A O 1
ATOM 1930 N N . TYR A 1 234 ? 18.955 -9.646 -19.546 1.00 96.75 234 TYR A N 1
ATOM 1931 C CA . TYR A 1 234 ? 19.466 -8.310 -19.257 1.00 96.75 234 TYR A CA 1
ATOM 1932 C C . TYR A 1 234 ? 20.824 -8.339 -18.552 1.00 96.75 234 TYR A C 1
ATOM 1934 O O . TYR A 1 234 ? 21.319 -7.284 -18.161 1.00 96.75 234 TYR A O 1
ATOM 1942 N N . THR A 1 235 ? 21.437 -9.519 -18.424 1.00 93.94 235 THR A N 1
ATOM 1943 C CA . THR A 1 235 ? 22.814 -9.660 -17.947 1.00 93.94 235 THR A CA 1
ATOM 1944 C C . THR A 1 235 ? 23.776 -8.877 -18.845 1.00 93.94 235 THR A C 1
ATOM 1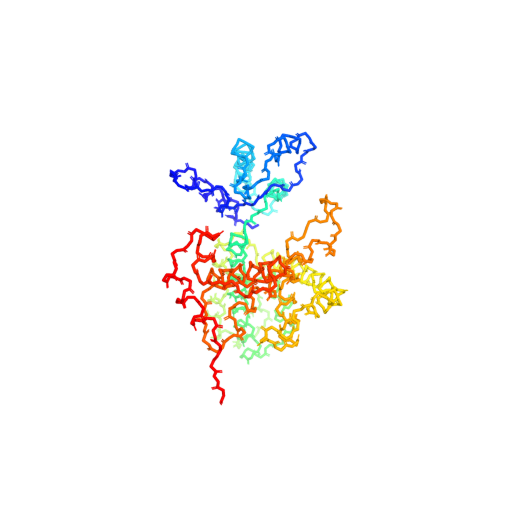946 O O . THR A 1 235 ? 23.486 -8.616 -20.016 1.00 93.94 235 THR A O 1
ATOM 1949 N N . ASN A 1 236 ? 24.916 -8.469 -18.283 1.00 92.00 236 ASN A N 1
ATOM 1950 C CA . ASN A 1 236 ? 25.971 -7.724 -18.984 1.00 92.00 236 ASN A CA 1
ATOM 1951 C C . ASN A 1 236 ? 25.527 -6.355 -19.536 1.00 92.00 236 ASN A C 1
ATOM 1953 O O . ASN A 1 236 ? 26.066 -5.871 -20.528 1.00 92.00 236 ASN A O 1
ATOM 1957 N N . ARG A 1 237 ? 24.538 -5.714 -18.901 1.00 91.19 237 ARG A N 1
ATOM 1958 C CA . ARG A 1 237 ? 24.090 -4.345 -19.228 1.00 91.19 237 ARG A CA 1
ATOM 1959 C C . ARG A 1 237 ? 24.521 -3.297 -18.194 1.00 91.19 237 ARG A C 1
ATOM 1961 O O . ARG A 1 237 ? 23.875 -2.261 -18.094 1.00 91.19 237 ARG A O 1
ATOM 1968 N N . GLY A 1 238 ? 25.575 -3.588 -17.431 1.00 89.31 238 GLY A N 1
ATOM 1969 C CA . GLY A 1 238 ? 26.158 -2.692 -16.421 1.00 89.31 238 GLY A CA 1
ATOM 1970 C C . GLY A 1 238 ? 25.616 -2.858 -14.996 1.00 89.31 238 GLY A C 1
ATOM 1971 O O . GLY A 1 238 ? 26.113 -2.209 -14.089 1.00 89.31 238 GLY A O 1
ATOM 1972 N N . LEU A 1 239 ? 24.635 -3.741 -14.774 1.00 94.19 239 LEU A N 1
ATOM 1973 C CA . LEU A 1 239 ? 24.100 -4.044 -13.441 1.00 94.19 239 LEU A CA 1
ATOM 1974 C C . LEU A 1 239 ? 24.340 -5.516 -13.073 1.00 94.19 239 LEU A C 1
ATOM 1976 O O . LEU A 1 239 ? 24.318 -6.383 -13.957 1.00 94.19 239 LEU A O 1
ATOM 1980 N N . GLN A 1 240 ? 24.548 -5.810 -11.784 1.00 96.44 240 GLN A N 1
ATOM 1981 C CA . GLN A 1 240 ? 24.747 -7.179 -11.309 1.00 96.44 240 GLN A CA 1
ATOM 1982 C C . GLN A 1 240 ? 23.465 -8.005 -11.490 1.00 96.44 240 GLN A C 1
ATOM 1984 O O . GLN A 1 240 ? 22.343 -7.505 -11.419 1.00 96.44 240 GLN A O 1
ATOM 1989 N N . PHE A 1 241 ? 23.613 -9.314 -11.701 1.00 97.50 241 PHE A N 1
ATOM 1990 C CA . PHE A 1 241 ? 22.465 -10.198 -11.905 1.00 97.50 241 PHE A CA 1
ATOM 1991 C C . PHE A 1 241 ? 21.481 -10.214 -10.721 1.00 97.50 241 PHE A C 1
ATOM 1993 O O . PHE A 1 241 ? 20.270 -10.264 -10.939 1.00 97.50 241 PHE A O 1
ATOM 2000 N N . LEU A 1 242 ? 21.984 -10.137 -9.484 1.00 97.62 242 LEU A N 1
ATOM 2001 C CA . LEU A 1 242 ? 21.144 -10.063 -8.287 1.00 97.62 242 LEU A CA 1
ATOM 2002 C C . LEU A 1 242 ? 20.321 -8.770 -8.252 1.00 97.62 242 LEU A C 1
ATOM 2004 O O . LEU A 1 242 ? 19.128 -8.835 -7.967 1.00 97.62 242 LEU A O 1
ATOM 2008 N N . ASP A 1 243 ? 20.907 -7.638 -8.635 1.00 97.62 243 ASP A N 1
ATOM 2009 C CA . ASP A 1 243 ? 20.210 -6.350 -8.694 1.00 97.62 243 ASP A CA 1
ATOM 2010 C C . ASP A 1 243 ? 19.092 -6.367 -9.744 1.00 97.62 243 ASP A C 1
ATOM 2012 O O . ASP A 1 243 ? 17.965 -5.957 -9.470 1.00 97.62 243 ASP A O 1
ATOM 2016 N N . LEU A 1 244 ? 19.352 -6.949 -10.924 1.00 98.12 244 LEU A N 1
ATOM 2017 C CA . LEU A 1 244 ? 18.326 -7.143 -11.958 1.00 98.12 244 LEU A CA 1
ATOM 2018 C C . LEU A 1 244 ? 17.149 -7.985 -11.444 1.00 98.12 244 LEU A C 1
ATOM 2020 O O . LEU A 1 244 ? 15.994 -7.715 -11.780 1.00 98.12 244 LEU A O 1
ATOM 2024 N N . ILE A 1 245 ? 17.426 -9.012 -10.634 1.00 98.19 245 ILE A N 1
ATOM 2025 C CA . ILE A 1 245 ? 16.383 -9.825 -10.001 1.00 98.19 245 ILE A CA 1
ATOM 2026 C C . ILE A 1 245 ? 15.608 -8.998 -8.973 1.00 98.19 245 ILE A C 1
ATOM 2028 O O . ILE A 1 245 ? 14.381 -9.071 -8.972 1.00 98.19 245 ILE A O 1
ATOM 2032 N N . GLN A 1 246 ? 16.272 -8.203 -8.129 1.00 98.25 246 GLN A N 1
ATOM 2033 C CA . GLN A 1 246 ? 15.584 -7.381 -7.127 1.00 98.25 246 GLN A CA 1
ATOM 2034 C C . GLN A 1 246 ? 14.660 -6.347 -7.773 1.00 98.25 246 GLN A C 1
ATOM 2036 O O . GLN A 1 246 ? 13.487 -6.247 -7.413 1.00 98.25 246 GLN A O 1
ATOM 2041 N N . GLU A 1 247 ? 15.129 -5.657 -8.805 1.00 98.06 247 GLU A N 1
ATOM 2042 C CA . GLU A 1 247 ? 14.321 -4.691 -9.554 1.00 98.06 247 GLU A CA 1
ATOM 2043 C C . GLU A 1 247 ? 13.170 -5.375 -10.299 1.00 98.06 247 GLU A C 1
ATOM 2045 O O . GLU A 1 247 ? 12.026 -4.907 -10.305 1.00 98.06 247 GLU A O 1
ATOM 2050 N N . GLY A 1 248 ? 13.425 -6.564 -10.848 1.00 98.31 248 GLY A N 1
ATOM 2051 C CA . GLY A 1 248 ? 12.387 -7.424 -11.402 1.00 98.31 248 GLY A CA 1
ATOM 2052 C C . GLY A 1 248 ? 11.342 -7.862 -10.367 1.00 98.31 248 GLY A C 1
ATOM 2053 O O . GLY A 1 248 ? 10.150 -7.872 -10.683 1.00 98.31 248 GLY A O 1
ATOM 2054 N N . ASN A 1 249 ? 11.751 -8.160 -9.129 1.00 98.44 249 ASN A N 1
ATOM 2055 C CA . ASN A 1 249 ? 10.853 -8.511 -8.026 1.00 98.44 249 ASN A CA 1
ATOM 2056 C C . ASN A 1 249 ? 9.970 -7.319 -7.638 1.00 98.44 249 ASN A C 1
ATOM 2058 O O . ASN A 1 249 ? 8.768 -7.495 -7.450 1.00 98.44 249 ASN A O 1
ATOM 2062 N N . ILE A 1 250 ? 10.514 -6.097 -7.619 1.00 97.94 250 ILE A N 1
ATOM 2063 C CA . ILE A 1 250 ? 9.726 -4.867 -7.424 1.00 97.94 250 ILE A CA 1
ATOM 2064 C C . ILE A 1 250 ? 8.694 -4.707 -8.556 1.00 97.94 250 ILE A C 1
ATOM 2066 O O . ILE A 1 250 ? 7.536 -4.351 -8.312 1.00 97.94 250 ILE A O 1
ATOM 2070 N N . GLY A 1 251 ? 9.077 -5.005 -9.802 1.00 98.06 251 GLY A N 1
ATOM 2071 C CA . GLY A 1 251 ? 8.154 -5.061 -10.939 1.00 98.06 251 GLY A CA 1
ATOM 2072 C C . GLY A 1 251 ? 7.037 -6.094 -10.751 1.00 98.06 251 GLY A C 1
ATOM 2073 O O . GLY A 1 251 ? 5.864 -5.790 -10.980 1.00 98.06 251 GLY A O 1
ATOM 2074 N N . LEU A 1 252 ? 7.374 -7.293 -10.273 1.00 98.38 252 LEU A N 1
ATOM 2075 C CA . LEU A 1 252 ? 6.409 -8.350 -9.964 1.00 98.38 252 LEU A CA 1
ATOM 2076 C C . LEU A 1 252 ? 5.437 -7.935 -8.848 1.00 98.38 252 LEU A C 1
ATOM 2078 O O . LEU A 1 252 ? 4.234 -8.141 -8.997 1.00 98.38 252 LEU A O 1
ATOM 2082 N N . MET A 1 253 ? 5.921 -7.303 -7.774 1.00 97.94 253 MET A N 1
ATOM 2083 C CA . MET A 1 253 ? 5.071 -6.775 -6.696 1.00 97.94 253 MET A CA 1
ATOM 2084 C C . MET A 1 253 ? 4.021 -5.800 -7.247 1.00 97.94 253 MET A C 1
ATOM 2086 O O . MET A 1 253 ? 2.828 -5.952 -6.982 1.00 97.94 253 MET A O 1
ATOM 2090 N N . LYS A 1 254 ? 4.441 -4.863 -8.112 1.00 96.50 254 LYS A N 1
ATOM 2091 C CA . LYS A 1 254 ? 3.532 -3.917 -8.786 1.00 96.50 254 LYS A CA 1
ATOM 2092 C C . LYS A 1 254 ? 2.516 -4.622 -9.689 1.00 96.50 254 LYS A C 1
ATOM 2094 O O . LYS A 1 254 ? 1.366 -4.186 -9.769 1.00 96.50 254 LYS A O 1
ATOM 2099 N N . ALA A 1 255 ? 2.919 -5.702 -10.363 1.00 96.44 255 ALA A N 1
ATOM 2100 C CA . ALA A 1 255 ? 2.005 -6.515 -11.158 1.00 96.44 255 ALA A CA 1
ATOM 2101 C C . ALA A 1 255 ? 0.934 -7.164 -10.272 1.00 96.44 255 ALA A C 1
ATOM 2103 O O . ALA A 1 255 ? -0.250 -7.046 -10.574 1.00 96.44 255 ALA A O 1
ATOM 2104 N N . VAL A 1 256 ? 1.333 -7.797 -9.165 1.00 96.94 256 VAL A N 1
ATOM 2105 C CA . VAL A 1 256 ? 0.413 -8.436 -8.209 1.00 96.94 256 VAL A CA 1
ATOM 2106 C C . VAL A 1 256 ? -0.580 -7.426 -7.631 1.00 96.94 256 VAL A C 1
ATOM 2108 O O . VAL A 1 256 ? -1.775 -7.708 -7.586 1.00 96.94 256 VAL A O 1
ATOM 2111 N N . ASP A 1 257 ? -0.127 -6.221 -7.276 1.00 92.69 257 ASP A N 1
ATOM 2112 C CA . ASP A 1 257 ? -0.996 -5.170 -6.732 1.00 92.69 257 ASP A CA 1
ATOM 2113 C C . ASP A 1 257 ? -2.099 -4.713 -7.695 1.00 92.69 257 ASP A C 1
ATOM 2115 O O . ASP A 1 257 ? -3.187 -4.331 -7.256 1.00 92.69 257 ASP A O 1
ATOM 2119 N N . LYS A 1 258 ? -1.825 -4.737 -9.003 1.00 91.06 258 LYS A N 1
ATOM 2120 C CA . LYS A 1 258 ? -2.726 -4.226 -10.047 1.00 91.06 258 LYS A CA 1
ATOM 2121 C C . LYS A 1 258 ? -3.455 -5.320 -10.827 1.00 91.06 258 LYS A C 1
ATOM 2123 O O . LYS A 1 258 ? -4.257 -5.001 -11.703 1.00 91.06 258 LYS A O 1
ATOM 2128 N N . PHE A 1 259 ? -3.167 -6.592 -10.564 1.00 92.69 259 PHE A N 1
ATOM 2129 C CA . PHE A 1 259 ? -3.714 -7.692 -11.348 1.00 92.69 259 PHE A CA 1
ATOM 2130 C C . PHE A 1 259 ? -5.210 -7.906 -11.080 1.00 92.69 259 PHE A C 1
ATOM 2132 O O . PHE A 1 259 ? -5.663 -7.977 -9.940 1.00 92.69 259 PHE A O 1
ATOM 2139 N N . GLU A 1 260 ? -5.983 -8.071 -12.155 1.00 90.00 260 GLU A N 1
ATOM 2140 C CA . GLU A 1 260 ? -7.418 -8.353 -12.097 1.00 90.00 260 GLU A CA 1
ATOM 2141 C C . GLU A 1 260 ? -7.735 -9.654 -12.847 1.00 90.00 260 GLU A C 1
ATOM 2143 O O . GLU A 1 260 ? -7.952 -9.652 -14.059 1.00 90.00 260 GLU A O 1
ATOM 2148 N N . TYR A 1 261 ? -7.826 -10.772 -12.116 1.00 90.06 261 TYR A N 1
ATOM 2149 C CA . TYR A 1 261 ? -8.076 -12.100 -12.704 1.00 90.06 261 TYR A CA 1
ATOM 2150 C C . TYR A 1 261 ? -9.380 -12.177 -13.519 1.00 90.06 261 TYR A C 1
ATOM 2152 O O . TYR A 1 261 ? -9.478 -12.930 -14.483 1.00 90.06 261 TYR A O 1
ATOM 2160 N N . ARG A 1 262 ? -10.385 -11.358 -13.173 1.00 88.06 262 ARG A N 1
ATOM 2161 C CA . ARG A 1 262 ? -11.695 -11.314 -13.848 1.00 88.06 262 ARG A CA 1
ATOM 2162 C C . ARG A 1 262 ? -11.623 -10.862 -15.308 1.00 88.06 262 ARG A C 1
ATOM 2164 O O . ARG A 1 262 ? -12.601 -11.040 -16.026 1.00 88.06 262 ARG A O 1
ATOM 2171 N N . ARG A 1 263 ? -10.504 -10.269 -15.741 1.00 85.44 263 ARG A N 1
ATOM 2172 C CA . ARG A 1 263 ? -10.281 -9.891 -17.145 1.00 85.44 263 ARG A CA 1
ATOM 2173 C C . ARG A 1 263 ? -9.928 -11.089 -18.035 1.00 85.44 263 ARG A C 1
ATOM 2175 O O . ARG A 1 263 ? -9.985 -10.951 -19.247 1.00 85.44 263 ARG A O 1
ATOM 2182 N N . GLY A 1 264 ? -9.582 -12.243 -17.457 1.00 88.50 264 GLY A N 1
ATOM 2183 C CA . GLY A 1 264 ? -9.286 -13.474 -18.201 1.00 88.50 264 GLY A CA 1
ATOM 2184 C C . GLY A 1 264 ? -7.852 -13.588 -18.731 1.00 88.50 264 GLY A C 1
ATOM 2185 O O . GLY A 1 264 ? -7.505 -14.596 -19.339 1.00 88.50 264 GLY A O 1
ATOM 2186 N N . TYR A 1 265 ? -6.990 -12.600 -18.482 1.00 92.81 265 TYR A N 1
ATOM 2187 C CA . TYR A 1 265 ? -5.580 -12.683 -18.863 1.00 92.81 265 TYR A CA 1
ATOM 2188 C C . TYR A 1 265 ? -4.784 -13.573 -17.904 1.00 92.81 265 TYR A C 1
ATOM 2190 O O . TYR A 1 265 ? -4.917 -13.471 -16.682 1.00 92.81 265 TYR A O 1
ATOM 2198 N N . LYS A 1 266 ? -3.900 -14.412 -18.461 1.00 96.50 266 LYS A N 1
ATOM 2199 C CA . LYS A 1 266 ? -2.937 -15.199 -17.679 1.00 96.50 266 LYS A CA 1
ATOM 2200 C C . LYS A 1 266 ? -1.980 -14.261 -16.939 1.00 96.50 266 LYS A C 1
ATOM 2202 O O . LYS A 1 266 ? -1.418 -13.339 -17.537 1.00 96.50 266 LYS A O 1
ATOM 2207 N N . PHE A 1 267 ? -1.751 -14.530 -15.653 1.00 97.12 267 PHE A N 1
ATOM 2208 C CA . PHE A 1 267 ? -0.909 -13.679 -14.809 1.00 97.12 267 PHE A CA 1
ATOM 2209 C C . PHE A 1 267 ? 0.523 -13.547 -15.345 1.00 97.12 267 PHE A C 1
ATOM 2211 O O . PHE A 1 267 ? 1.039 -12.437 -15.415 1.00 97.12 267 PHE A O 1
ATOM 2218 N N . SER A 1 268 ? 1.148 -14.639 -15.794 1.00 97.00 268 SER A N 1
ATOM 2219 C CA . SER A 1 268 ? 2.545 -14.641 -16.257 1.00 97.00 268 SER A CA 1
ATOM 2220 C C . SER A 1 268 ? 2.782 -13.691 -17.436 1.00 97.00 268 SER A C 1
ATOM 2222 O O . SER A 1 268 ? 3.781 -12.971 -17.465 1.00 97.00 268 SER A O 1
ATOM 2224 N N . THR A 1 269 ? 1.842 -13.635 -18.385 1.00 97.00 269 THR A N 1
ATOM 2225 C CA . THR A 1 269 ? 1.904 -12.729 -19.540 1.00 97.00 269 THR A CA 1
ATOM 2226 C C . THR A 1 269 ? 1.820 -11.273 -19.091 1.00 97.00 269 THR A C 1
ATOM 2228 O O . THR A 1 269 ? 2.641 -10.452 -19.495 1.00 97.00 269 THR A O 1
ATOM 2231 N N . TYR A 1 270 ? 0.876 -10.967 -18.199 1.00 97.25 270 TYR A N 1
ATOM 2232 C CA . TYR A 1 270 ? 0.704 -9.629 -17.637 1.00 97.25 270 TYR A CA 1
ATOM 2233 C C . TYR A 1 270 ? 1.919 -9.185 -16.806 1.00 97.25 270 TYR A C 1
ATOM 2235 O O . TYR A 1 270 ? 2.445 -8.089 -16.999 1.00 97.25 270 TYR A O 1
ATOM 2243 N N . ALA A 1 271 ? 2.413 -10.052 -15.919 1.00 97.88 271 ALA A N 1
ATOM 2244 C CA . ALA A 1 271 ? 3.551 -9.775 -15.049 1.00 97.88 271 ALA A CA 1
ATOM 2245 C C . ALA A 1 271 ? 4.848 -9.564 -15.836 1.00 97.88 271 ALA A C 1
ATOM 2247 O O . ALA A 1 271 ? 5.662 -8.726 -15.458 1.00 97.88 271 ALA A O 1
ATOM 2248 N N . THR A 1 272 ? 5.022 -10.260 -16.965 1.00 98.31 272 THR A N 1
ATOM 2249 C CA . THR A 1 272 ? 6.213 -10.110 -17.812 1.00 98.31 272 THR A CA 1
ATOM 2250 C C . THR A 1 272 ? 6.440 -8.659 -18.246 1.00 98.31 272 THR A C 1
ATOM 2252 O O . THR A 1 272 ? 7.586 -8.210 -18.255 1.00 98.31 272 THR A O 1
ATOM 2255 N N . TRP A 1 273 ? 5.381 -7.908 -18.570 1.00 97.62 273 TRP A N 1
ATOM 2256 C CA . TRP A 1 273 ? 5.506 -6.493 -18.937 1.00 97.62 273 TRP A CA 1
ATOM 2257 C C . TRP A 1 273 ? 6.034 -5.650 -17.769 1.00 97.62 273 TRP A C 1
ATOM 2259 O O . TRP A 1 273 ? 7.018 -4.931 -17.925 1.00 97.62 273 TRP A O 1
ATOM 2269 N N . TRP A 1 274 ? 5.448 -5.805 -16.579 1.00 98.19 274 TRP A N 1
ATOM 2270 C CA . TRP A 1 274 ? 5.857 -5.071 -15.377 1.00 98.19 274 TRP A CA 1
ATOM 2271 C C . TRP A 1 274 ? 7.289 -5.391 -14.943 1.00 98.19 274 TRP A C 1
ATOM 2273 O O . TRP A 1 274 ? 8.034 -4.482 -14.582 1.00 98.19 274 TRP A O 1
ATOM 2283 N N . ILE A 1 275 ? 7.685 -6.666 -15.017 1.00 98.38 275 ILE A N 1
ATOM 2284 C CA . ILE A 1 275 ? 9.045 -7.114 -14.693 1.00 98.38 275 ILE A CA 1
ATOM 2285 C C . ILE A 1 275 ? 10.045 -6.492 -15.677 1.00 98.38 275 ILE A C 1
ATOM 2287 O O . ILE A 1 275 ? 11.023 -5.878 -15.257 1.00 98.38 275 ILE A O 1
ATOM 2291 N N . ARG A 1 276 ? 9.789 -6.581 -16.992 1.00 98.19 276 ARG A N 1
ATOM 2292 C CA . ARG A 1 276 ? 10.668 -5.982 -18.014 1.00 98.19 276 ARG A CA 1
ATOM 2293 C C . ARG A 1 276 ? 10.770 -4.468 -17.876 1.00 98.19 276 ARG A C 1
ATOM 2295 O O . ARG A 1 276 ? 11.859 -3.926 -18.063 1.00 98.19 276 ARG A O 1
ATOM 2302 N N . GLN A 1 277 ? 9.662 -3.804 -17.556 1.00 97.62 277 GLN A N 1
ATOM 2303 C CA . GLN A 1 277 ? 9.622 -2.360 -17.364 1.00 97.62 277 GLN A CA 1
ATOM 2304 C C . GLN A 1 277 ? 10.486 -1.930 -16.177 1.00 97.62 277 GLN A C 1
ATOM 2306 O O . GLN A 1 277 ? 11.272 -0.996 -16.311 1.00 97.62 277 GLN A O 1
ATOM 2311 N N . ALA A 1 278 ? 10.371 -2.619 -15.037 1.00 97.75 278 ALA A N 1
ATOM 2312 C CA . ALA A 1 278 ? 11.171 -2.318 -13.852 1.00 97.75 278 ALA A CA 1
ATOM 2313 C C . ALA A 1 278 ? 12.670 -2.525 -14.116 1.00 97.75 278 ALA A C 1
ATOM 2315 O O . ALA A 1 278 ? 13.458 -1.609 -13.895 1.00 97.75 278 ALA A O 1
ATOM 2316 N N . ILE A 1 279 ? 13.041 -3.665 -14.710 1.00 97.94 279 ILE A N 1
ATOM 2317 C CA . ILE A 1 279 ? 14.438 -3.979 -15.044 1.00 97.94 279 ILE A CA 1
ATOM 2318 C C . ILE A 1 279 ? 15.019 -2.958 -16.029 1.00 97.94 279 ILE A C 1
ATOM 2320 O O . ILE A 1 279 ? 16.096 -2.415 -15.807 1.00 97.94 279 ILE A O 1
ATOM 2324 N N . THR A 1 280 ? 14.306 -2.667 -17.121 1.00 96.56 280 THR A N 1
ATOM 2325 C CA . THR A 1 280 ? 14.797 -1.738 -18.156 1.00 96.56 280 THR A CA 1
ATOM 2326 C C . THR A 1 280 ? 14.966 -0.327 -17.595 1.00 96.56 280 THR A C 1
ATOM 2328 O O . THR A 1 280 ? 15.924 0.358 -17.949 1.00 96.56 280 THR A O 1
ATOM 2331 N N . ARG A 1 281 ? 14.066 0.091 -16.697 1.00 96.31 281 ARG A N 1
ATOM 2332 C CA . ARG A 1 281 ? 14.157 1.382 -16.018 1.00 96.31 281 ARG A CA 1
ATOM 2333 C C . ARG A 1 281 ? 15.349 1.449 -15.063 1.00 96.31 281 ARG A C 1
ATOM 2335 O O . ARG A 1 281 ? 16.105 2.406 -15.152 1.00 96.31 281 ARG A O 1
ATOM 2342 N N . SER A 1 282 ? 15.550 0.442 -14.211 1.00 96.81 282 SER A N 1
ATOM 2343 C CA . SER A 1 282 ? 16.697 0.416 -13.288 1.00 96.81 282 SER A CA 1
ATOM 2344 C C . SER A 1 282 ? 18.031 0.444 -14.039 1.00 96.81 282 SER A C 1
ATOM 2346 O O . SER A 1 282 ? 18.907 1.231 -13.691 1.00 96.81 282 SER A O 1
ATOM 2348 N N . ILE A 1 283 ? 18.163 -0.316 -15.133 1.00 96.00 283 ILE A N 1
ATOM 2349 C CA . ILE A 1 283 ? 19.376 -0.279 -15.965 1.00 96.00 283 ILE A CA 1
ATOM 2350 C C . ILE A 1 283 ? 19.641 1.141 -16.477 1.00 96.00 283 ILE A C 1
ATOM 2352 O O . ILE A 1 283 ? 20.778 1.601 -16.464 1.00 96.00 283 ILE A O 1
ATOM 2356 N N . ALA A 1 284 ? 18.601 1.845 -16.925 1.00 94.56 284 ALA A N 1
ATOM 2357 C CA . ALA A 1 284 ? 18.751 3.213 -17.402 1.00 94.56 284 ALA A CA 1
ATOM 2358 C C . ALA A 1 284 ? 19.144 4.187 -16.274 1.00 94.56 284 ALA A C 1
ATOM 2360 O O . ALA A 1 284 ? 19.973 5.069 -16.482 1.00 94.56 284 ALA A O 1
ATOM 2361 N N . ASP A 1 285 ? 18.576 4.015 -15.082 1.00 93.81 285 ASP A N 1
ATOM 2362 C CA . ASP A 1 285 ? 18.769 4.941 -13.968 1.00 93.81 285 ASP A CA 1
ATOM 2363 C C . ASP A 1 285 ? 20.093 4.711 -13.207 1.00 93.81 285 ASP A C 1
ATOM 2365 O O . ASP A 1 285 ? 20.656 5.676 -12.688 1.00 93.81 285 ASP A O 1
ATOM 2369 N N . GLN A 1 286 ? 20.595 3.468 -13.136 1.00 93.62 286 GLN A N 1
ATOM 2370 C CA . GLN A 1 286 ? 21.649 3.064 -12.188 1.00 93.62 286 GLN A CA 1
ATOM 2371 C C . GLN A 1 286 ? 22.884 2.394 -12.810 1.00 93.62 286 GLN A C 1
ATOM 2373 O O . GLN A 1 286 ? 23.937 2.406 -12.185 1.00 93.62 286 GLN A O 1
ATOM 2378 N N . ALA A 1 287 ? 22.810 1.812 -14.013 1.00 92.75 287 ALA A N 1
ATOM 2379 C CA . ALA A 1 287 ? 23.900 0.965 -14.530 1.00 92.75 287 ALA A CA 1
ATOM 2380 C C . ALA A 1 287 ? 25.175 1.726 -14.947 1.00 92.75 287 ALA A C 1
ATOM 2382 O O . ALA A 1 287 ? 26.147 1.107 -15.370 1.00 92.75 287 ALA A O 1
ATOM 2383 N N . ARG A 1 288 ? 25.171 3.063 -14.890 1.00 92.12 288 ARG A N 1
ATOM 2384 C CA . ARG A 1 288 ? 26.298 3.917 -15.286 1.00 92.12 288 ARG A CA 1
ATOM 2385 C C . ARG A 1 288 ? 26.802 4.721 -14.100 1.00 92.12 288 ARG A C 1
ATOM 2387 O O . ARG A 1 288 ? 26.000 5.290 -13.367 1.00 92.12 288 ARG A O 1
ATOM 2394 N N . THR A 1 289 ? 28.122 4.886 -14.012 1.00 92.50 289 THR A N 1
ATOM 2395 C CA . THR A 1 289 ? 28.781 5.745 -13.012 1.00 92.50 289 THR A CA 1
ATOM 2396 C C . THR A 1 289 ? 28.268 7.185 -13.069 1.00 92.50 289 THR A C 1
ATOM 2398 O O . THR A 1 289 ? 28.013 7.805 -12.042 1.00 92.50 289 THR A O 1
ATOM 2401 N N . ILE A 1 290 ? 28.079 7.713 -14.283 1.00 91.94 290 ILE A N 1
ATOM 2402 C CA . ILE A 1 290 ? 27.481 9.030 -14.514 1.00 91.94 290 ILE A CA 1
ATOM 2403 C C . ILE A 1 290 ? 26.044 8.815 -14.981 1.00 91.94 290 ILE A C 1
ATOM 2405 O O . ILE A 1 290 ? 25.803 8.287 -16.071 1.00 91.94 290 ILE A O 1
ATOM 2409 N N . ARG A 1 291 ? 25.083 9.244 -14.158 1.00 94.56 291 ARG A N 1
ATOM 2410 C CA . ARG A 1 291 ? 23.655 9.106 -14.458 1.00 94.56 291 ARG A CA 1
ATOM 2411 C C . ARG A 1 291 ? 23.269 9.949 -15.670 1.00 94.56 291 ARG A C 1
ATOM 2413 O O . ARG A 1 291 ? 23.478 11.161 -15.697 1.00 94.56 291 ARG A O 1
ATOM 2420 N N . ILE A 1 292 ? 22.615 9.313 -16.636 1.00 93.25 292 ILE A N 1
ATOM 2421 C CA . ILE A 1 292 ? 22.088 9.955 -17.841 1.00 93.25 292 ILE A CA 1
ATOM 2422 C C . ILE A 1 292 ? 20.552 9.873 -17.801 1.00 93.25 292 ILE A C 1
ATOM 2424 O O . ILE A 1 292 ? 20.013 8.831 -17.436 1.00 93.25 292 ILE A O 1
ATOM 2428 N N . PRO A 1 293 ? 19.811 10.935 -18.167 1.00 95.50 293 PRO A N 1
ATOM 2429 C CA . PRO A 1 293 ? 18.351 10.875 -18.242 1.00 95.50 293 PRO A CA 1
ATOM 2430 C C . PRO A 1 293 ? 17.827 9.770 -19.180 1.00 95.50 293 PRO A C 1
ATOM 2432 O O . PRO A 1 293 ? 18.395 9.533 -20.245 1.00 95.50 293 PRO A O 1
ATOM 2435 N N . VAL A 1 294 ? 16.688 9.153 -18.838 1.00 93.50 294 VAL A N 1
ATOM 2436 C CA . VAL A 1 294 ? 16.105 8.012 -19.582 1.00 93.50 294 VAL A CA 1
ATOM 2437 C C . VAL A 1 294 ? 15.908 8.305 -21.076 1.00 93.50 294 VAL A C 1
ATOM 2439 O O . VAL A 1 294 ? 16.314 7.500 -21.910 1.00 93.50 294 VAL A O 1
ATOM 2442 N N . HIS A 1 295 ? 15.384 9.483 -21.434 1.00 92.81 295 HIS A N 1
ATOM 2443 C CA . HIS A 1 295 ? 15.168 9.872 -22.838 1.00 92.81 295 HIS A CA 1
ATOM 2444 C C . HIS A 1 295 ? 16.477 9.921 -23.653 1.00 92.81 295 HIS A C 1
ATOM 2446 O O . HIS A 1 295 ? 16.504 9.614 -24.848 1.00 92.81 295 HIS A O 1
ATOM 2452 N N . MET A 1 296 ? 17.600 10.260 -23.012 1.00 94.00 296 MET A N 1
ATOM 2453 C CA . MET A 1 296 ? 18.912 10.236 -23.661 1.00 94.00 296 MET A CA 1
ATOM 2454 C C . MET A 1 296 ? 19.384 8.798 -23.884 1.00 94.00 296 MET A C 1
ATOM 2456 O O . MET A 1 296 ? 19.937 8.496 -24.938 1.00 94.00 296 MET A O 1
ATOM 2460 N N . ILE A 1 297 ? 19.114 7.886 -22.949 1.00 93.56 297 ILE A N 1
ATOM 2461 C CA . ILE A 1 297 ? 19.438 6.457 -23.084 1.00 93.56 297 ILE A CA 1
ATOM 2462 C C . ILE A 1 297 ? 18.592 5.800 -24.179 1.00 93.56 297 ILE A C 1
ATOM 2464 O O . ILE A 1 297 ? 19.107 5.007 -24.969 1.00 93.56 297 ILE A O 1
ATOM 2468 N N . GLU A 1 298 ? 17.312 6.155 -24.281 1.00 92.00 298 GLU A N 1
ATOM 2469 C CA . GLU A 1 298 ? 16.442 5.747 -25.390 1.00 92.00 298 GLU A CA 1
ATOM 2470 C C . GLU A 1 298 ? 17.009 6.207 -26.736 1.00 92.00 298 GLU A C 1
ATOM 2472 O O . GLU A 1 298 ? 17.121 5.402 -27.665 1.00 92.00 298 GLU A O 1
ATOM 2477 N N . THR A 1 299 ? 17.462 7.463 -26.812 1.00 92.75 299 THR A N 1
ATOM 2478 C CA . THR A 1 299 ? 18.097 8.026 -28.013 1.00 92.75 299 THR A CA 1
ATOM 2479 C C . THR A 1 299 ? 19.394 7.288 -28.365 1.00 92.75 299 THR A C 1
ATOM 2481 O O . THR A 1 299 ? 19.585 6.902 -29.518 1.00 92.75 299 THR A O 1
ATOM 2484 N N . ILE A 1 300 ? 20.256 7.003 -27.382 1.00 93.12 300 ILE A N 1
ATOM 2485 C CA . ILE A 1 300 ? 21.487 6.213 -27.566 1.00 93.12 300 ILE A CA 1
ATOM 2486 C C . ILE A 1 300 ? 21.163 4.802 -28.070 1.00 93.12 300 ILE A C 1
ATOM 2488 O O . ILE A 1 300 ? 21.824 4.296 -28.975 1.00 93.12 300 ILE A O 1
ATOM 2492 N N . ASN A 1 301 ? 20.141 4.147 -27.519 1.00 92.44 301 ASN A N 1
ATOM 2493 C CA . ASN A 1 301 ? 19.741 2.811 -27.953 1.00 92.44 301 ASN A CA 1
ATOM 2494 C C . ASN A 1 301 ? 19.148 2.819 -29.367 1.00 92.44 301 ASN A C 1
ATOM 2496 O O . ASN A 1 301 ? 19.422 1.897 -30.136 1.00 92.44 301 ASN A O 1
ATOM 2500 N N . ARG A 1 302 ? 18.374 3.850 -29.731 1.00 91.81 302 ARG A N 1
ATOM 2501 C CA . ARG A 1 302 ? 17.870 4.051 -31.098 1.00 91.81 302 ARG A CA 1
ATOM 2502 C C . ARG A 1 302 ? 19.031 4.244 -32.078 1.00 91.81 302 ARG A C 1
ATOM 2504 O O . ARG A 1 302 ? 19.067 3.547 -33.088 1.00 91.81 302 ARG A O 1
ATOM 2511 N N . LEU A 1 303 ? 20.013 5.080 -31.728 1.00 92.94 303 LEU A N 1
ATOM 2512 C CA . LEU A 1 303 ? 21.260 5.259 -32.483 1.00 92.94 303 LEU A CA 1
ATOM 2513 C C . LEU A 1 303 ? 22.017 3.937 -32.663 1.00 92.94 303 LEU A C 1
ATOM 2515 O O . LEU A 1 303 ? 22.319 3.559 -33.790 1.00 92.94 303 LEU A O 1
ATOM 2519 N N . LYS A 1 304 ? 22.259 3.182 -31.582 1.00 91.44 304 LYS A N 1
ATOM 2520 C CA . LYS A 1 304 ? 22.956 1.881 -31.639 1.00 91.44 304 LYS A CA 1
ATOM 2521 C C . LYS A 1 304 ? 22.218 0.854 -32.503 1.00 91.44 304 LYS A C 1
ATOM 2523 O O . LYS A 1 304 ? 22.857 0.100 -33.229 1.00 91.44 304 LYS A O 1
ATOM 2528 N N . ARG A 1 305 ? 20.882 0.798 -32.428 1.00 92.75 305 ARG A N 1
ATOM 2529 C CA . ARG A 1 305 ? 20.069 -0.103 -33.268 1.00 92.75 305 ARG A CA 1
ATOM 2530 C C . ARG A 1 305 ? 20.160 0.276 -34.743 1.00 92.75 305 ARG A C 1
ATOM 2532 O O . ARG A 1 305 ? 20.345 -0.612 -35.567 1.00 92.75 305 ARG A O 1
ATOM 2539 N N . LEU A 1 306 ? 20.048 1.566 -35.062 1.00 92.81 306 LEU A N 1
ATOM 2540 C CA . LEU A 1 306 ? 20.148 2.043 -36.438 1.00 92.81 306 LEU A CA 1
ATOM 2541 C C . LEU A 1 306 ? 21.549 1.807 -37.009 1.00 92.81 306 LEU A C 1
ATOM 2543 O O . LEU A 1 306 ? 21.666 1.269 -38.102 1.00 92.81 306 LEU A O 1
ATOM 2547 N N . SER A 1 307 ? 22.589 2.138 -36.243 1.00 92.44 307 SER A N 1
ATOM 2548 C CA . SER A 1 307 ? 23.982 1.923 -36.636 1.00 92.44 307 SER A CA 1
ATOM 2549 C C . SER A 1 307 ? 24.259 0.452 -36.963 1.00 92.44 307 SER A C 1
ATOM 2551 O O . SER A 1 307 ? 24.787 0.164 -38.031 1.00 92.44 307 SER A O 1
ATOM 2553 N N . ARG A 1 308 ? 23.787 -0.492 -36.132 1.00 92.94 308 ARG A N 1
ATOM 2554 C CA . ARG A 1 308 ? 23.883 -1.935 -36.428 1.00 92.94 308 ARG A CA 1
ATOM 2555 C C . ARG A 1 308 ? 23.118 -2.348 -37.683 1.00 92.94 308 ARG A C 1
ATOM 2557 O O . ARG A 1 308 ? 23.610 -3.180 -38.434 1.00 92.94 308 ARG A O 1
ATOM 2564 N N . LYS A 1 309 ? 21.924 -1.788 -37.906 1.00 93.56 309 LYS A N 1
ATOM 2565 C CA . LYS A 1 309 ? 21.118 -2.085 -39.098 1.00 93.56 309 LYS A CA 1
ATOM 2566 C C . LYS A 1 309 ? 21.826 -1.612 -40.372 1.00 93.56 309 LYS A C 1
ATOM 2568 O O . LYS A 1 309 ? 21.925 -2.373 -41.321 1.00 93.56 309 LYS A O 1
ATOM 2573 N N . MET A 1 310 ? 22.371 -0.396 -40.363 1.00 92.19 310 MET A N 1
ATOM 2574 C CA . MET A 1 310 ? 23.112 0.154 -41.503 1.00 92.19 310 MET A CA 1
ATOM 2575 C C . MET A 1 310 ? 24.428 -0.585 -41.749 1.00 92.19 310 MET A C 1
ATOM 2577 O O . MET A 1 310 ? 24.754 -0.853 -42.899 1.00 92.19 310 MET A O 1
ATOM 2581 N N . LEU A 1 311 ? 25.133 -0.981 -40.685 1.00 93.75 311 LEU A N 1
ATOM 2582 C CA . LEU A 1 311 ? 26.321 -1.828 -40.789 1.00 93.75 311 LEU A CA 1
ATOM 2583 C C . LEU A 1 311 ? 25.993 -3.170 -41.460 1.00 93.75 311 LEU A C 1
ATOM 2585 O O . LEU A 1 311 ? 26.744 -3.622 -42.314 1.00 93.75 311 LEU A O 1
ATOM 2589 N N . GLN A 1 312 ? 24.858 -3.788 -41.119 1.00 93.81 312 GLN A N 1
ATOM 2590 C CA . GLN A 1 312 ? 24.413 -5.031 -41.754 1.00 93.81 312 GLN A CA 1
ATOM 2591 C C . GLN A 1 312 ? 24.009 -4.831 -43.225 1.00 93.81 312 GLN A C 1
ATOM 2593 O O . GLN A 1 312 ? 24.277 -5.698 -44.048 1.00 93.81 312 GLN A O 1
ATOM 2598 N N . GLU A 1 313 ? 23.361 -3.711 -43.555 1.00 92.50 313 GLU A N 1
ATOM 2599 C CA . GLU A 1 313 ? 22.914 -3.401 -44.920 1.00 92.50 313 GLU A CA 1
ATOM 2600 C C . GLU A 1 313 ? 24.072 -3.016 -45.857 1.00 92.50 313 GLU A C 1
ATOM 2602 O O . GLU A 1 313 ? 24.031 -3.343 -47.039 1.00 92.50 313 GLU A O 1
ATOM 2607 N N . ARG A 1 314 ? 25.086 -2.300 -45.351 1.00 89.56 314 ARG A N 1
ATOM 2608 C CA . ARG A 1 314 ? 26.149 -1.680 -46.166 1.00 89.56 314 ARG A CA 1
ATOM 2609 C C . ARG A 1 314 ? 27.538 -2.286 -45.966 1.00 89.56 314 ARG A C 1
ATOM 2611 O O . ARG A 1 314 ? 28.436 -1.986 -46.740 1.00 89.56 314 ARG A O 1
ATOM 2618 N N . GLY A 1 315 ? 27.741 -3.079 -44.915 1.00 90.69 315 GLY A N 1
ATOM 2619 C CA . GLY A 1 315 ? 29.042 -3.654 -44.552 1.00 90.69 315 GLY A CA 1
ATOM 2620 C C . GLY A 1 315 ? 30.046 -2.667 -43.941 1.00 90.69 315 GLY A C 1
ATOM 2621 O O . GLY A 1 315 ? 31.140 -3.081 -43.570 1.00 90.69 315 GLY A O 1
ATOM 2622 N N . ILE A 1 316 ? 29.693 -1.382 -43.808 1.00 90.75 316 ILE A N 1
ATOM 2623 C CA . ILE A 1 316 ? 30.558 -0.310 -43.286 1.00 90.75 316 ILE A CA 1
ATOM 2624 C C . ILE A 1 316 ? 29.820 0.444 -42.170 1.00 90.75 316 ILE A C 1
ATOM 2626 O O . ILE A 1 316 ? 28.593 0.586 -42.212 1.00 90.75 316 ILE A O 1
ATOM 2630 N N . GLU A 1 317 ? 30.550 0.913 -41.151 1.00 89.06 317 GLU A N 1
ATOM 2631 C CA . GLU A 1 317 ? 29.968 1.734 -40.084 1.00 89.06 317 GLU A CA 1
ATOM 2632 C C . GLU A 1 317 ? 29.461 3.081 -40.638 1.00 89.06 317 GLU A C 1
ATOM 2634 O O . GLU A 1 317 ? 30.200 3.769 -41.344 1.00 89.06 317 GLU A O 1
ATOM 2639 N N . PRO A 1 318 ? 28.216 3.486 -40.327 1.00 92.38 318 PRO A N 1
ATOM 2640 C CA . PRO A 1 318 ? 27.634 4.706 -40.876 1.00 92.38 318 PRO A CA 1
ATOM 2641 C C . PRO A 1 318 ? 28.266 5.964 -40.278 1.00 92.38 318 PRO A C 1
ATOM 2643 O O . PRO A 1 318 ? 28.572 6.018 -39.080 1.00 92.38 318 PRO A O 1
ATOM 2646 N N . THR A 1 319 ? 28.385 7.014 -41.090 1.00 92.75 319 THR A N 1
ATOM 2647 C CA . THR A 1 319 ? 28.902 8.306 -40.621 1.00 92.75 319 THR A CA 1
ATOM 2648 C C . THR A 1 319 ? 27.868 9.035 -39.741 1.00 92.75 319 THR A C 1
ATOM 2650 O O . THR A 1 319 ? 26.661 8.771 -39.826 1.00 92.75 319 THR A O 1
ATOM 2653 N N . PRO A 1 320 ? 28.291 9.980 -38.875 1.00 91.12 320 PRO A N 1
ATOM 2654 C CA . PRO A 1 320 ? 27.360 10.785 -38.077 1.00 91.12 320 PRO A CA 1
ATOM 2655 C C . PRO A 1 320 ? 26.325 11.547 -38.917 1.00 91.12 320 PRO A C 1
ATOM 2657 O O . PRO A 1 320 ? 25.192 11.728 -38.470 1.00 91.12 320 PRO A O 1
ATOM 2660 N N . GLU A 1 321 ? 26.700 11.961 -40.127 1.00 91.19 321 GLU A N 1
ATOM 2661 C CA . GLU A 1 321 ? 25.831 12.647 -41.086 1.00 91.19 321 GLU A CA 1
ATOM 2662 C C . GLU A 1 321 ? 24.730 11.718 -41.620 1.00 91.19 321 GLU A C 1
ATOM 2664 O O . GLU A 1 321 ? 23.548 12.062 -41.625 1.00 91.19 321 GLU A O 1
ATOM 2669 N N . GLU A 1 322 ? 25.078 10.478 -41.961 1.00 89.62 322 GLU A N 1
ATOM 2670 C CA . GLU A 1 322 ? 24.103 9.478 -42.400 1.00 89.62 322 GLU A CA 1
ATOM 2671 C C . GLU A 1 322 ? 23.107 9.110 -41.293 1.00 89.62 322 GLU A C 1
ATOM 2673 O O . GLU A 1 322 ? 21.904 8.963 -41.537 1.00 89.62 322 GLU A O 1
ATOM 2678 N N . LEU A 1 323 ? 23.594 9.001 -40.053 1.00 90.94 323 LEU A N 1
ATOM 2679 C CA . LEU A 1 323 ? 22.742 8.786 -38.884 1.00 90.94 323 LEU A CA 1
ATOM 2680 C C . LEU A 1 323 ? 21.829 9.994 -38.618 1.00 90.94 323 LEU A C 1
ATOM 2682 O O . LEU A 1 323 ? 20.684 9.796 -38.208 1.00 90.94 323 LEU A O 1
ATOM 2686 N N . SER A 1 324 ? 22.311 11.218 -38.868 1.00 91.69 324 SER A N 1
ATOM 2687 C CA . SER A 1 324 ? 21.550 12.474 -38.747 1.00 91.69 324 SER A CA 1
ATOM 2688 C C . SER A 1 324 ? 20.355 12.485 -39.683 1.00 91.69 324 SER A C 1
ATOM 2690 O O . SER A 1 324 ? 19.217 12.625 -39.227 1.00 91.69 324 SER A O 1
ATOM 2692 N N . ASN A 1 325 ? 20.603 12.219 -40.965 1.00 89.06 325 ASN A N 1
ATOM 2693 C CA . ASN A 1 325 ? 19.576 12.241 -42.005 1.00 89.06 325 ASN A CA 1
ATOM 2694 C C . ASN A 1 325 ? 18.459 11.228 -41.741 1.00 89.06 325 ASN A C 1
ATOM 2696 O O . ASN A 1 325 ? 17.296 11.491 -42.025 1.00 89.06 325 ASN A O 1
ATOM 2700 N N . ARG A 1 326 ? 18.789 10.076 -41.149 1.00 87.50 326 ARG A N 1
ATOM 2701 C CA . ARG A 1 326 ? 17.819 8.998 -40.909 1.00 87.50 326 ARG A CA 1
ATOM 2702 C C . ARG A 1 326 ? 17.116 9.070 -39.554 1.00 87.50 326 ARG A C 1
ATOM 2704 O O . ARG A 1 326 ? 16.096 8.411 -39.359 1.00 87.50 326 ARG A O 1
ATOM 2711 N N . LEU A 1 327 ? 17.664 9.816 -38.594 1.00 86.62 327 LEU A N 1
ATOM 2712 C CA . LEU A 1 327 ? 17.046 10.026 -37.282 1.00 86.62 327 LEU A CA 1
ATOM 2713 C C . LEU A 1 327 ? 16.329 11.366 -37.151 1.00 86.62 327 LEU A C 1
ATOM 2715 O O . LEU A 1 327 ? 15.631 11.530 -36.150 1.00 86.62 327 LEU A O 1
ATOM 2719 N N . GLU A 1 328 ? 16.492 12.262 -38.129 1.00 89.31 328 GLU A N 1
ATOM 2720 C CA . GLU A 1 328 ? 15.985 13.642 -38.116 1.00 89.31 328 GLU A CA 1
ATOM 2721 C C . GLU A 1 328 ? 16.523 14.429 -36.909 1.00 89.31 328 GLU A C 1
ATOM 2723 O O . GLU A 1 328 ? 15.831 15.204 -36.250 1.00 89.31 328 GLU A O 1
ATOM 2728 N N . ILE A 1 329 ? 17.790 14.188 -36.568 1.00 88.69 329 ILE A N 1
ATOM 2729 C CA . ILE A 1 329 ? 18.487 14.832 -35.451 1.00 88.69 329 ILE A CA 1
ATOM 2730 C C . ILE A 1 329 ? 19.763 15.445 -36.001 1.00 88.69 329 ILE A C 1
ATOM 2732 O O . ILE A 1 329 ? 20.518 14.738 -36.650 1.00 88.69 329 ILE A O 1
ATOM 2736 N N . SER A 1 330 ? 20.050 16.707 -35.669 1.00 93.25 330 SER A N 1
ATOM 2737 C CA . SER A 1 330 ? 21.257 17.381 -36.157 1.00 93.25 330 SER A CA 1
ATOM 2738 C C . SER A 1 330 ? 22.541 16.600 -35.863 1.00 93.25 330 SER A C 1
ATOM 2740 O O . SER A 1 330 ? 22.743 16.069 -34.764 1.00 93.25 330 SER A O 1
ATOM 2742 N N . GLU A 1 331 ? 23.455 16.594 -36.829 1.00 92.81 331 GLU A N 1
ATOM 2743 C CA . GLU A 1 331 ? 24.735 15.890 -36.738 1.00 92.81 331 GLU A CA 1
ATOM 2744 C C . GLU A 1 331 ? 25.527 16.277 -35.477 1.00 92.81 331 GLU A C 1
ATOM 2746 O O . GLU A 1 331 ? 26.011 15.422 -34.730 1.00 92.81 331 GLU A O 1
ATOM 2751 N N . ASN A 1 332 ? 25.565 17.575 -35.156 1.00 93.06 332 ASN A N 1
ATOM 2752 C CA . ASN A 1 332 ? 26.195 18.093 -33.941 1.00 93.06 332 ASN A CA 1
ATOM 2753 C C . ASN A 1 332 ? 25.629 17.453 -32.666 1.00 93.06 332 ASN A C 1
ATOM 2755 O O . ASN A 1 332 ? 26.366 17.178 -31.713 1.00 93.06 332 ASN A O 1
ATOM 2759 N N . LYS A 1 333 ? 24.318 17.197 -32.627 1.00 91.25 333 LYS A N 1
ATOM 2760 C CA . LYS A 1 333 ? 23.662 16.543 -31.493 1.00 91.25 333 LYS A CA 1
ATOM 2761 C C . LYS A 1 333 ? 24.006 15.054 -31.447 1.00 91.25 333 LYS A C 1
ATOM 2763 O O . LYS A 1 333 ? 24.268 14.551 -30.357 1.00 91.25 333 LYS A O 1
ATOM 2768 N N . ILE A 1 334 ? 24.114 14.373 -32.588 1.00 92.19 334 ILE A N 1
ATOM 2769 C CA . ILE A 1 334 ? 24.579 12.976 -32.656 1.00 92.19 334 ILE A CA 1
ATOM 2770 C C . ILE A 1 334 ? 26.011 12.841 -32.141 1.00 92.19 334 ILE A C 1
ATOM 2772 O O . ILE A 1 334 ? 26.256 12.013 -31.263 1.00 92.19 334 ILE A O 1
ATOM 2776 N N . ARG A 1 335 ? 26.937 13.704 -32.581 1.00 92.31 335 ARG A N 1
ATOM 2777 C CA . ARG A 1 335 ? 28.327 13.717 -32.089 1.00 92.31 335 ARG A CA 1
ATOM 2778 C C . ARG A 1 335 ? 28.389 13.889 -30.566 1.00 92.31 335 ARG A C 1
ATOM 2780 O O . ARG A 1 335 ? 29.102 13.153 -29.883 1.00 92.31 335 ARG A O 1
ATOM 2787 N N . LYS A 1 336 ? 27.587 14.807 -30.008 1.00 92.62 336 LYS A N 1
ATOM 2788 C CA . LYS A 1 336 ? 27.466 14.999 -28.549 1.00 92.62 336 LYS A CA 1
ATOM 2789 C C . LYS A 1 336 ? 26.921 13.751 -27.848 1.00 92.62 336 LYS A C 1
ATOM 2791 O O . LYS A 1 336 ? 27.483 13.334 -26.838 1.00 92.62 336 LYS A O 1
ATOM 2796 N N . ILE A 1 337 ? 25.871 13.130 -28.386 1.00 91.81 337 ILE A N 1
ATOM 2797 C CA . ILE A 1 337 ? 25.276 11.911 -27.818 1.00 91.81 337 ILE A CA 1
ATOM 2798 C C . ILE A 1 337 ? 26.278 10.750 -27.837 1.00 91.81 337 ILE A C 1
ATOM 2800 O O . ILE A 1 337 ? 26.407 10.047 -26.838 1.00 91.81 337 ILE A O 1
ATOM 2804 N N . MET A 1 338 ? 27.030 10.574 -28.927 1.00 89.75 338 MET A N 1
ATOM 2805 C CA . MET A 1 338 ? 28.078 9.553 -29.024 1.00 89.75 338 MET A CA 1
ATOM 2806 C C . MET A 1 338 ? 29.190 9.777 -27.994 1.00 89.75 338 MET A C 1
ATOM 2808 O O . MET A 1 338 ? 29.677 8.811 -27.411 1.00 89.75 338 MET A O 1
ATOM 2812 N N . LYS A 1 339 ? 29.555 11.038 -27.718 1.00 91.62 339 LYS A N 1
ATOM 2813 C CA . LYS A 1 339 ? 30.524 11.381 -26.666 1.00 91.62 339 LYS A CA 1
ATOM 2814 C C . LYS A 1 339 ? 30.000 11.022 -25.271 1.00 91.62 339 LYS A C 1
ATOM 2816 O O . LYS A 1 339 ? 30.719 10.392 -24.506 1.00 91.62 339 LYS A O 1
ATOM 2821 N N . ILE A 1 340 ? 28.745 11.362 -24.971 1.00 89.50 340 ILE A N 1
ATOM 2822 C CA . ILE A 1 340 ? 28.076 11.056 -23.690 1.00 89.50 340 ILE A CA 1
ATOM 2823 C C . ILE A 1 340 ? 27.864 9.542 -23.502 1.00 89.50 340 ILE A C 1
ATOM 2825 O O . ILE A 1 340 ? 27.833 9.040 -22.381 1.00 89.50 340 ILE A O 1
ATOM 2829 N N . ALA A 1 341 ? 27.706 8.789 -24.592 1.00 89.06 341 ALA A N 1
ATOM 2830 C CA . ALA A 1 341 ? 27.449 7.356 -24.530 1.00 89.06 341 ALA A CA 1
ATOM 2831 C C . ALA A 1 341 ? 28.643 6.529 -24.017 1.00 89.06 341 ALA A C 1
ATOM 2833 O O . ALA A 1 341 ? 28.410 5.400 -23.569 1.00 89.06 341 ALA A O 1
ATOM 2834 N N . LYS A 1 342 ? 29.872 7.060 -24.061 1.00 89.25 342 LYS A N 1
ATOM 2835 C CA . LYS A 1 342 ? 31.092 6.379 -23.598 1.00 89.25 342 LYS A CA 1
ATOM 2836 C C . LYS A 1 342 ? 31.132 6.281 -22.070 1.00 89.25 342 LYS A C 1
ATOM 2838 O O . LYS A 1 342 ? 30.678 7.189 -21.379 1.00 89.25 342 LYS A O 1
ATOM 2843 N N . GLU A 1 343 ? 31.646 5.168 -21.562 1.00 86.94 343 GLU A N 1
ATOM 2844 C CA . GLU A 1 343 ? 31.857 4.959 -20.125 1.00 86.94 343 GLU A CA 1
ATOM 2845 C C . GLU A 1 343 ? 33.257 5.444 -19.718 1.00 86.94 343 GLU A C 1
ATOM 2847 O O . GLU A 1 343 ? 34.161 5.438 -20.561 1.00 86.94 343 GLU A O 1
ATOM 2852 N N . PRO A 1 344 ? 33.437 5.927 -18.473 1.00 88.00 344 PRO A N 1
ATOM 2853 C CA . PRO A 1 344 ? 34.754 6.305 -17.977 1.00 88.00 344 PRO A CA 1
ATOM 2854 C C . PRO A 1 344 ? 35.670 5.078 -17.931 1.00 88.00 344 PRO A C 1
ATOM 2856 O O . PRO A 1 344 ? 35.233 3.980 -17.589 1.00 88.00 344 PRO A O 1
ATOM 2859 N N . ILE A 1 345 ? 36.933 5.278 -18.293 1.00 86.50 345 ILE A N 1
ATOM 2860 C CA . ILE A 1 345 ? 37.966 4.240 -18.266 1.00 86.50 345 ILE A CA 1
ATOM 2861 C C . ILE A 1 345 ? 38.516 4.187 -16.832 1.00 86.50 345 ILE A C 1
ATOM 2863 O O . ILE A 1 345 ? 38.698 5.245 -16.228 1.00 86.50 345 ILE A O 1
ATOM 2867 N N . SER A 1 346 ? 38.676 2.978 -16.282 1.00 76.00 346 SER A N 1
ATOM 2868 C CA . SER A 1 346 ? 39.175 2.739 -14.915 1.00 76.00 346 SER A CA 1
ATOM 2869 C C . SER A 1 346 ? 40.660 3.020 -14.759 1.00 76.00 346 SER A C 1
ATOM 2871 O O . SER A 1 346 ? 41.403 2.769 -15.735 1.00 76.00 346 SER A O 1
#

Radius of gyration: 30.61 Å; Cα contacts (8 Å, |Δi|>4): 270; chains: 1; bounding box: 74×42×96 Å